Protein AF-A0A7D5Y6Q9-F1 (afdb_monomer)

Foldseek 3Di:
DKDPQCVDPDAAADLQARKGKDKDWADWDDDPWPTQTWMKIFILLFQDLAEQQGGRIFALQNWKWAFDADPVRHTAWIWTQDRNRMTWIWGADPVRATHGPPPFDKGWHADVQGIKIAGPQRWIWDFRCDPDPRMTHTAWIGGPVRFIWGFDADPNRGTQWIAGPRVRWIWGWDWDQPVQAPYIHTAKIWTCAPDPPPRVNIWMWGFDDDHSHTAWIDTGPDPPPIDGPVVSGDRLLVQFDPDADPCLVLVLVLLLQFDWLFFDQDWHADSHPRPDIHGSQSTWGHLLPDIDGNCVSVCCNPRVGHDDPVVVVVCVVVVSDRDDDDPVSSVVVSVVCCCRHVVPD

pLDDT: mean 86.61, std 13.56, range [33.81, 98.75]

Sequence (345 aa):
MTSSLAQNGGKGYEAGVGNYTTSDSDAEVATVGPALSITRDYNSLDTRADSAFGRGWSSLLDMRAREDRDAAGVLQTATIRYPDGQDVSFGRNNDGTWVPPSGRFSVFKAITGGYSLTDKDATGYEFTQSPGGGAFHLTKVTDASGRALTLRYDTNGRVDQLRSVTSNRTLTIGWSTPAGAAHPHVATVTTDPVTPGAPGTALTWSYEYDTDLLERVCPPGTSTECASLSIFKNSIIDAIREITGWHDDEVASYLDSGIPLIDIMESTTDVIGGDARISGGSSILTDGTWVWRQDLSFHVKNYHLELDGDCVEHAMKMNFAIPEPDHSSLLALADIVLREVLGMG

Secondary structure (DSSP, 8-state):
-B-GGGS--SSEEEGGGTEEEEEEEEEEE--SSS-EEEEEEEETT-----STTBTTEEEGGG-EEEEEE-TT--EEEEEEEPTTS-EEEEEEPTTS-EEPPTT---EEEEETTEEEEE-TT--EEEEEEEEETTEEEEEEEE-TT--EEEEEE-TTS-EEEEEETTT--EEEEEEE--TT-SS-EEEEEEEEESSTT-GGGEEEEEEEEETTEEEEEE-TT-SSSPEE-GGG---GGGGB-SS--TTHHHHHHHHHTPEEEE----EEEPTTTSS-EEETTT-EEESSS-EEETTHHHHHHHH-BPPPHHHHHHHHHTTT-PPPPPHHHHHHHHHHHHHHHH---

Solvent-accessible surface area (backbone atoms only — not comparable to full-atom values): 18800 Å² total; per-residue (Å²): 94,74,52,81,83,62,75,67,90,56,75,46,51,42,56,78,75,73,36,40,29,44,72,50,75,47,77,72,49,95,69,73,56,48,82,48,54,46,49,42,26,37,33,58,78,41,80,53,42,83,24,48,57,9,38,24,30,22,20,67,86,54,22,27,40,33,56,42,56,50,97,86,68,50,77,44,34,38,34,34,34,41,34,73,58,41,45,42,38,28,43,52,46,96,88,70,50,57,40,56,39,91,95,53,66,47,52,53,45,80,47,94,69,40,38,35,41,31,44,77,84,40,43,32,40,34,18,53,47,62,86,50,95,53,34,21,35,54,34,37,38,26,34,77,86,69,31,35,27,38,46,41,63,45,98,85,68,44,70,35,31,42,33,29,66,70,72,69,47,43,39,37,41,39,73,41,63,42,74,86,27,92,41,64,27,55,34,32,43,29,42,56,40,76,44,85,95,38,70,92,48,34,49,41,34,39,46,42,56,63,30,40,27,54,35,36,44,23,50,55,97,48,88,79,76,42,52,76,32,68,92,71,63,70,44,76,72,75,35,43,42,98,56,81,58,100,48,37,69,53,52,20,52,31,53,68,63,35,47,77,66,41,88,41,98,49,68,25,63,38,88,85,80,60,79,49,75,35,76,26,20,57,12,32,25,27,71,87,84,55,76,47,46,50,41,52,25,54,42,24,62,77,43,32,38,61,70,60,65,69,59,54,52,50,40,56,76,46,69,52,50,74,70,90,75,60,70,71,60,51,54,54,50,37,55,53,48,44,39,66,56,66,64,67,123

Organism: NCBI:txid47853

Structure (mmCIF, N/CA/C/O backbone):
data_AF-A0A7D5Y6Q9-F1
#
_entry.id   AF-A0A7D5Y6Q9-F1
#
loop_
_atom_site.group_PDB
_atom_site.id
_atom_site.type_symbol
_atom_site.label_atom_id
_atom_site.label_alt_id
_atom_site.label_comp_id
_atom_site.label_asym_id
_atom_site.label_entity_id
_atom_site.label_seq_id
_atom_site.pdbx_PDB_ins_code
_atom_site.Cartn_x
_atom_site.Cartn_y
_atom_site.Cartn_z
_atom_site.occupancy
_atom_site.B_iso_or_equiv
_atom_site.auth_seq_id
_atom_site.auth_comp_id
_atom_site.auth_asym_id
_atom_site.auth_atom_id
_atom_site.pdbx_PDB_model_num
ATOM 1 N N . MET A 1 1 ? -6.111 -18.428 -5.755 1.00 33.81 1 MET A N 1
ATOM 2 C CA . MET A 1 1 ? -4.759 -18.185 -6.297 1.00 33.81 1 MET A CA 1
ATOM 3 C C . MET A 1 1 ? -4.149 -17.057 -5.485 1.00 33.81 1 MET A C 1
ATOM 5 O O . MET A 1 1 ? -4.901 -16.190 -5.064 1.00 33.81 1 MET A O 1
ATOM 9 N N . THR A 1 2 ? -2.853 -17.099 -5.203 1.00 35.62 2 THR A N 1
ATOM 10 C CA . THR A 1 2 ? -2.105 -15.954 -4.662 1.00 35.62 2 THR A CA 1
ATOM 11 C C . THR A 1 2 ? -1.438 -15.253 -5.839 1.00 35.62 2 THR A C 1
ATOM 13 O O . THR A 1 2 ? -0.846 -15.934 -6.677 1.00 35.62 2 THR A O 1
ATOM 16 N N . SER A 1 3 ? -1.569 -13.932 -5.947 1.00 39.16 3 SER A N 1
ATOM 17 C CA . SER A 1 3 ? -0.891 -13.162 -6.998 1.00 39.16 3 SER A CA 1
ATOM 18 C C . SER A 1 3 ? 0.630 -13.380 -6.966 1.00 39.16 3 SER A C 1
ATOM 20 O O . SER A 1 3 ? 1.211 -13.537 -5.889 1.00 39.16 3 SER A O 1
ATOM 22 N N . SER A 1 4 ? 1.284 -13.322 -8.132 1.00 37.72 4 SER A N 1
ATOM 23 C CA . SER A 1 4 ? 2.757 -13.302 -8.264 1.00 37.72 4 SER A CA 1
ATOM 24 C C . SER A 1 4 ? 3.418 -12.151 -7.490 1.00 37.72 4 SER A C 1
ATOM 26 O O . SER A 1 4 ? 4.590 -12.244 -7.150 1.00 37.72 4 SER A O 1
ATOM 28 N N . LEU A 1 5 ? 2.643 -11.120 -7.129 1.00 41.50 5 LEU A N 1
ATOM 29 C CA . LEU A 1 5 ? 3.046 -9.969 -6.309 1.00 41.50 5 LEU A CA 1
ATOM 30 C C . LEU A 1 5 ? 3.593 -10.335 -4.915 1.00 41.50 5 LEU A C 1
ATOM 32 O O . LEU A 1 5 ? 4.257 -9.516 -4.297 1.00 41.50 5 LEU A O 1
ATOM 36 N N . ALA A 1 6 ? 3.327 -11.548 -4.419 1.00 40.56 6 ALA A N 1
ATOM 37 C CA . ALA A 1 6 ? 3.745 -12.002 -3.090 1.00 40.56 6 ALA A CA 1
ATOM 38 C C . ALA A 1 6 ? 5.082 -12.764 -3.069 1.00 40.56 6 ALA A C 1
ATOM 40 O O . ALA A 1 6 ? 5.402 -13.394 -2.062 1.00 40.56 6 ALA A O 1
ATOM 41 N N . GLN A 1 7 ? 5.821 -12.797 -4.184 1.00 46.44 7 GLN A N 1
ATOM 42 C CA . GLN A 1 7 ? 7.033 -13.618 -4.276 1.00 46.44 7 GLN A CA 1
ATOM 43 C C . GLN A 1 7 ? 8.250 -13.019 -3.562 1.00 46.44 7 GLN A C 1
ATOM 45 O O . GLN A 1 7 ? 9.126 -13.799 -3.207 1.00 46.44 7 GLN A O 1
ATOM 50 N N . ASN A 1 8 ? 8.221 -11.725 -3.214 1.00 48.00 8 ASN A N 1
ATOM 51 C CA . ASN A 1 8 ? 9.288 -11.074 -2.458 1.00 48.00 8 ASN A CA 1
ATOM 52 C C . ASN A 1 8 ? 8.876 -10.829 -1.001 1.00 48.00 8 ASN A C 1
ATOM 54 O O . ASN A 1 8 ? 8.205 -9.854 -0.671 1.00 48.00 8 ASN A O 1
ATOM 58 N N . GLY A 1 9 ? 9.226 -11.776 -0.127 1.00 38.38 9 GLY A N 1
ATOM 59 C CA . GLY A 1 9 ? 8.884 -11.736 1.300 1.00 38.38 9 GLY A CA 1
ATOM 60 C C . GLY A 1 9 ? 9.781 -10.823 2.148 1.00 38.38 9 GLY A C 1
ATOM 61 O O . GLY A 1 9 ? 9.612 -10.790 3.368 1.00 38.38 9 GLY A O 1
ATOM 62 N N . GLY A 1 10 ? 10.753 -10.133 1.535 1.00 49.38 10 GLY A N 1
ATOM 63 C CA . GLY A 1 10 ? 11.738 -9.279 2.204 1.00 49.38 10 GLY A CA 1
ATOM 64 C C . GLY A 1 10 ? 11.845 -7.875 1.600 1.00 49.38 10 GLY A C 1
ATOM 65 O O . GLY A 1 10 ? 11.128 -7.514 0.671 1.00 49.38 10 GLY A O 1
ATOM 66 N N . LYS A 1 11 ? 12.746 -7.056 2.158 1.00 54.34 11 LYS A N 1
ATOM 67 C CA . LYS A 1 11 ? 13.181 -5.805 1.519 1.00 54.34 11 LYS A CA 1
ATOM 68 C C . LYS A 1 11 ? 14.264 -6.133 0.498 1.00 54.34 11 LYS A C 1
ATOM 70 O O . LYS A 1 11 ? 15.177 -6.888 0.827 1.00 54.34 11 LYS A O 1
ATOM 75 N N . GLY A 1 12 ? 14.212 -5.509 -0.672 1.00 56.50 12 GLY A N 1
ATOM 76 C CA . GLY A 1 12 ? 15.268 -5.599 -1.673 1.00 56.50 12 GLY A CA 1
ATOM 77 C C . GLY A 1 12 ? 14.780 -6.044 -3.043 1.00 56.50 12 GLY A C 1
ATOM 78 O O . GLY A 1 12 ? 13.583 -6.168 -3.308 1.00 56.50 12 GLY A O 1
ATOM 79 N N . TYR A 1 13 ? 15.748 -6.236 -3.932 1.00 57.22 13 TYR A N 1
ATOM 80 C CA . TYR A 1 13 ? 15.515 -6.579 -5.324 1.00 57.22 13 TYR A CA 1
ATOM 81 C C . TYR A 1 13 ? 15.550 -8.092 -5.547 1.00 57.22 13 TYR A C 1
ATOM 83 O O . TYR A 1 13 ? 16.540 -8.743 -5.224 1.00 57.22 13 TYR A O 1
ATOM 91 N N . GLU A 1 14 ? 14.507 -8.646 -6.163 1.00 57.56 14 GLU A N 1
ATOM 92 C CA . GLU A 1 14 ? 14.474 -10.037 -6.612 1.00 57.56 14 GLU A CA 1
ATOM 93 C C . GLU A 1 14 ? 14.658 -10.120 -8.124 1.00 57.56 14 GLU A C 1
ATOM 95 O O . GLU A 1 14 ? 13.737 -9.875 -8.912 1.00 57.56 14 GLU A O 1
ATOM 100 N N . ALA A 1 15 ? 15.864 -10.513 -8.534 1.00 47.91 15 ALA A N 1
ATOM 101 C CA . ALA A 1 15 ? 16.239 -10.546 -9.940 1.00 47.91 15 ALA A CA 1
ATOM 102 C C . ALA A 1 15 ? 15.348 -11.502 -10.761 1.00 47.91 15 ALA A C 1
ATOM 104 O O . ALA A 1 15 ? 14.806 -11.090 -11.785 1.00 47.91 15 ALA A O 1
ATOM 105 N N . GLY A 1 16 ? 15.054 -12.709 -10.263 1.00 52.03 16 GLY A N 1
ATOM 106 C CA . GLY A 1 16 ? 14.296 -13.726 -11.012 1.00 52.03 16 GLY A CA 1
ATOM 107 C C . GLY A 1 16 ? 12.902 -13.298 -11.501 1.00 52.03 16 GLY A C 1
ATOM 108 O O . GLY A 1 16 ? 12.398 -13.841 -12.484 1.00 52.03 16 GLY A O 1
ATOM 109 N N . VAL A 1 17 ? 12.286 -12.304 -10.853 1.00 59.56 17 VAL A N 1
ATOM 110 C CA . VAL A 1 17 ? 10.977 -11.745 -11.242 1.00 59.56 17 VAL A CA 1
ATOM 111 C C . VAL A 1 17 ? 11.008 -10.245 -11.540 1.00 59.56 17 VAL A C 1
ATOM 113 O O . VAL A 1 17 ? 9.980 -9.676 -11.892 1.00 59.56 17 VAL A O 1
ATOM 116 N N . GLY A 1 18 ? 12.171 -9.598 -11.412 1.00 59.25 18 GLY A N 1
ATOM 117 C CA . GLY A 1 18 ? 12.327 -8.161 -11.652 1.00 59.25 18 GLY A CA 1
ATOM 118 C C . GLY A 1 18 ? 11.514 -7.289 -10.702 1.00 59.25 18 GLY A C 1
ATOM 119 O O . GLY A 1 18 ? 11.104 -6.194 -11.076 1.00 59.25 18 GLY A O 1
ATOM 120 N N . ASN A 1 19 ? 11.274 -7.778 -9.484 1.00 65.56 19 ASN A N 1
ATOM 121 C CA . ASN A 1 19 ? 10.460 -7.093 -8.492 1.00 65.56 19 ASN A CA 1
ATOM 122 C C . ASN A 1 19 ? 11.337 -6.456 -7.413 1.00 65.56 19 ASN A C 1
ATOM 124 O O . ASN A 1 19 ? 12.207 -7.115 -6.844 1.00 65.56 19 ASN A O 1
ATOM 128 N N . TYR A 1 20 ? 11.063 -5.201 -7.080 1.00 70.12 20 TYR A N 1
ATOM 129 C CA . TYR A 1 20 ? 11.610 -4.546 -5.904 1.00 70.12 20 TYR A CA 1
ATOM 130 C C . TYR A 1 20 ? 10.504 -4.332 -4.876 1.00 70.12 20 TYR A C 1
ATOM 132 O O . TYR A 1 20 ? 9.471 -3.736 -5.189 1.00 70.12 20 TYR A O 1
ATOM 140 N N . THR A 1 21 ? 10.753 -4.758 -3.639 1.00 75.50 21 THR A N 1
ATOM 141 C CA . THR A 1 21 ? 9.872 -4.477 -2.506 1.00 75.50 21 THR A CA 1
ATOM 142 C C . THR A 1 21 ? 10.612 -3.752 -1.398 1.00 75.50 21 THR A C 1
ATOM 144 O O . THR A 1 21 ? 11.773 -4.027 -1.087 1.00 75.50 21 THR A O 1
ATOM 147 N N . THR A 1 22 ? 9.928 -2.810 -0.764 1.00 78.38 22 THR A N 1
ATOM 148 C CA . THR A 1 22 ? 10.401 -2.190 0.472 1.00 78.38 22 THR A CA 1
ATOM 149 C C . THR A 1 22 ? 9.217 -1.865 1.358 1.00 78.38 22 THR A C 1
ATOM 151 O O . THR A 1 22 ? 8.082 -1.819 0.898 1.00 78.38 22 THR A O 1
ATOM 154 N N . SER A 1 23 ? 9.484 -1.632 2.632 1.00 83.00 23 SER A N 1
ATOM 155 C CA . SER A 1 23 ? 8.464 -1.201 3.572 1.00 83.00 23 SER A CA 1
ATOM 156 C C . SER A 1 23 ? 9.007 -0.136 4.499 1.00 83.00 23 SER A C 1
ATOM 158 O O . SER A 1 23 ? 10.196 -0.143 4.856 1.00 83.00 23 SER A O 1
ATOM 160 N N . ASP A 1 24 ? 8.128 0.778 4.884 1.00 83.38 24 ASP A N 1
ATOM 161 C CA . ASP A 1 24 ? 8.437 1.857 5.807 1.00 83.38 24 ASP A CA 1
ATOM 162 C C . ASP A 1 24 ? 7.275 2.089 6.772 1.00 83.38 24 ASP A C 1
ATOM 164 O O . ASP A 1 24 ? 6.106 1.919 6.414 1.00 83.38 24 ASP A O 1
ATOM 168 N N . SER A 1 25 ? 7.608 2.450 8.009 1.00 88.38 25 SER A N 1
ATOM 169 C CA . SER A 1 25 ? 6.628 2.701 9.065 1.00 88.38 25 SER A CA 1
ATOM 170 C C . SER A 1 25 ? 6.713 4.153 9.504 1.00 88.38 25 SER A C 1
ATOM 172 O O . SER A 1 25 ? 7.703 4.589 10.089 1.00 88.38 25 SER A O 1
ATOM 174 N N . ASP A 1 26 ? 5.627 4.876 9.268 1.00 89.62 26 ASP A N 1
ATOM 175 C CA . ASP A 1 26 ? 5.429 6.247 9.709 1.00 89.62 26 ASP A CA 1
ATOM 176 C C . ASP A 1 26 ? 4.607 6.258 11.016 1.00 89.62 26 ASP A C 1
ATOM 178 O O . ASP A 1 26 ? 4.290 5.213 11.584 1.00 89.62 26 ASP A O 1
ATOM 182 N N . ALA A 1 27 ? 4.215 7.451 11.478 1.00 88.50 27 ALA A N 1
ATOM 183 C CA . ALA A 1 27 ? 3.142 7.712 12.450 1.00 88.50 27 ALA A CA 1
ATOM 184 C C . ALA A 1 27 ? 2.855 6.614 13.498 1.00 88.50 27 ALA A C 1
ATOM 186 O O . ALA A 1 27 ? 1.711 6.191 13.662 1.00 88.50 27 ALA A O 1
ATOM 187 N N . GLU A 1 28 ? 3.874 6.157 14.229 1.00 91.12 28 GLU A N 1
ATOM 188 C CA . GLU A 1 28 ? 3.720 5.079 15.204 1.00 91.12 28 GLU A CA 1
ATOM 189 C C . GLU A 1 28 ? 3.362 5.617 16.592 1.00 91.12 28 GLU A C 1
ATOM 191 O O . GLU A 1 28 ? 4.033 6.473 17.177 1.00 91.12 28 GLU A O 1
ATOM 196 N N . VAL A 1 29 ? 2.281 5.079 17.148 1.00 90.50 29 VAL A N 1
ATOM 197 C CA . VAL A 1 29 ? 1.734 5.493 18.430 1.00 90.50 29 VAL A CA 1
ATOM 198 C C . VAL A 1 29 ? 1.709 4.300 19.373 1.00 90.50 29 VAL A C 1
ATOM 200 O O . VAL A 1 29 ? 0.847 3.426 19.274 1.00 90.50 29 VAL A O 1
ATOM 203 N N . ALA A 1 30 ? 2.620 4.300 20.349 1.00 89.94 30 ALA A N 1
ATOM 204 C CA . ALA A 1 30 ? 2.710 3.230 21.338 1.00 89.94 30 ALA A CA 1
ATOM 205 C C . ALA A 1 30 ? 1.352 2.969 22.021 1.00 89.94 30 ALA A C 1
ATOM 207 O O . ALA A 1 30 ? 0.733 3.872 22.606 1.00 89.94 30 ALA A O 1
ATOM 208 N N . THR A 1 31 ? 0.901 1.717 21.930 1.00 91.75 31 THR A N 1
ATOM 209 C CA . THR A 1 31 ? -0.337 1.194 22.512 1.00 91.75 31 THR A CA 1
ATOM 210 C C . THR A 1 31 ? -0.222 -0.318 22.726 1.00 91.75 31 THR A C 1
ATOM 212 O O . THR A 1 31 ? 0.720 -0.951 22.258 1.00 91.75 31 THR A O 1
ATOM 215 N N . VAL A 1 32 ? -1.182 -0.904 23.441 1.00 91.56 32 VAL A N 1
ATOM 216 C CA . VAL A 1 32 ? -1.293 -2.357 23.609 1.00 91.56 32 VAL A CA 1
ATOM 217 C C . VAL A 1 32 ? -2.371 -2.894 22.673 1.00 91.56 32 VAL A C 1
ATOM 219 O O . VAL A 1 32 ? -3.532 -2.475 22.742 1.00 91.56 32 VAL A O 1
ATOM 222 N N . GLY A 1 33 ? -2.004 -3.876 21.855 1.00 92.88 33 GLY A N 1
ATOM 223 C CA . GLY A 1 33 ? -2.891 -4.539 20.905 1.00 92.88 33 GLY A CA 1
ATOM 224 C C . GLY A 1 33 ? -2.362 -4.450 19.476 1.00 92.88 33 GLY A C 1
ATOM 225 O O . GLY A 1 33 ? -1.154 -4.285 19.305 1.00 92.88 33 GLY A O 1
ATOM 226 N N . PRO A 1 34 ? -3.244 -4.535 18.463 1.00 94.00 34 PRO A N 1
ATOM 227 C CA . PRO A 1 34 ? -2.867 -4.238 17.086 1.00 94.00 34 PRO A CA 1
ATOM 228 C C . PRO A 1 34 ? -2.204 -2.858 16.984 1.00 94.00 34 PRO A C 1
ATOM 230 O O . PRO A 1 34 ? -2.604 -1.922 17.689 1.00 94.00 34 PRO A O 1
ATOM 233 N N . ALA A 1 35 ? -1.192 -2.749 16.122 1.00 92.88 35 ALA A N 1
ATOM 234 C CA . ALA A 1 35 ? -0.394 -1.538 15.979 1.00 92.88 35 ALA A CA 1
ATOM 235 C C . ALA A 1 35 ? -1.264 -0.339 15.573 1.00 92.88 35 ALA A C 1
ATOM 237 O O . ALA A 1 35 ? -2.098 -0.432 14.673 1.00 92.88 35 ALA A O 1
ATOM 238 N N . LEU A 1 36 ? -1.063 0.795 16.247 1.00 96.50 36 LEU A N 1
ATOM 239 C CA . LEU A 1 36 ? -1.579 2.091 15.815 1.00 96.50 36 LEU A CA 1
ATOM 240 C C . LEU A 1 36 ? -0.441 2.809 15.084 1.00 96.50 36 LEU A C 1
ATOM 242 O O . LEU A 1 36 ? 0.270 3.622 15.671 1.00 96.50 36 LEU A O 1
ATOM 246 N N . SER A 1 37 ? -0.243 2.426 13.828 1.00 94.94 37 SER A N 1
ATOM 247 C CA . SER A 1 37 ? 0.802 2.934 12.942 1.00 94.94 37 SER A CA 1
ATOM 248 C C . SER A 1 37 ? 0.294 3.008 11.506 1.00 94.94 37 SER A C 1
ATOM 250 O O . SER A 1 37 ? -0.746 2.435 11.168 1.00 94.94 37 SER A O 1
ATOM 252 N N . ILE A 1 38 ? 1.049 3.705 10.662 1.00 95.81 38 ILE A N 1
ATOM 253 C CA . ILE A 1 38 ? 0.921 3.612 9.211 1.00 95.81 38 ILE A CA 1
ATOM 254 C C . ILE A 1 38 ? 2.165 2.902 8.702 1.00 95.81 38 ILE A C 1
ATOM 256 O O . ILE A 1 38 ? 3.262 3.439 8.796 1.00 95.81 38 ILE A O 1
ATOM 260 N N . THR A 1 39 ? 1.981 1.699 8.174 1.00 91.75 39 THR A N 1
ATOM 261 C CA . THR A 1 39 ? 3.022 0.977 7.445 1.00 91.75 39 THR A CA 1
ATOM 262 C C . THR A 1 39 ? 2.642 0.973 5.977 1.00 91.75 39 THR A C 1
ATOM 264 O O . THR A 1 39 ? 1.484 0.705 5.636 1.00 91.75 39 THR A O 1
ATOM 267 N N . ARG A 1 40 ? 3.604 1.346 5.138 1.00 92.00 40 ARG A N 1
ATOM 268 C CA . ARG A 1 40 ? 3.480 1.394 3.687 1.00 92.00 40 ARG A CA 1
ATOM 269 C C . ARG A 1 40 ? 4.393 0.325 3.107 1.00 92.00 40 ARG A C 1
ATOM 271 O O . ARG A 1 40 ? 5.592 0.335 3.383 1.00 92.00 40 ARG A O 1
ATOM 278 N N . ASP A 1 41 ? 3.829 -0.555 2.300 1.00 89.31 41 ASP A N 1
ATOM 279 C CA . ASP A 1 41 ? 4.540 -1.606 1.584 1.00 89.31 41 ASP A CA 1
ATOM 280 C C . ASP A 1 41 ? 4.552 -1.259 0.094 1.00 89.31 41 ASP A C 1
ATOM 282 O O . ASP A 1 41 ? 3.503 -1.014 -0.508 1.00 89.31 41 ASP A O 1
ATOM 286 N N . TYR A 1 42 ? 5.748 -1.189 -0.480 1.00 86.50 42 TYR A N 1
ATOM 287 C CA . TYR A 1 42 ? 5.982 -0.880 -1.884 1.00 86.50 42 TYR A CA 1
ATOM 288 C C . TYR A 1 42 ? 6.301 -2.145 -2.670 1.00 86.50 42 TYR A C 1
ATOM 290 O O . TYR A 1 42 ? 7.080 -2.984 -2.213 1.00 86.50 42 TYR A O 1
ATOM 298 N N . ASN A 1 43 ? 5.762 -2.231 -3.882 1.00 83.88 43 ASN A N 1
ATOM 299 C CA . ASN A 1 43 ? 6.066 -3.259 -4.864 1.00 83.88 43 ASN A CA 1
ATOM 300 C C . ASN A 1 43 ? 6.144 -2.624 -6.260 1.00 83.88 43 ASN A C 1
ATOM 302 O O . ASN A 1 43 ? 5.170 -2.041 -6.734 1.00 83.88 43 ASN A O 1
ATOM 306 N N . SER A 1 44 ? 7.286 -2.754 -6.940 1.00 78.69 44 SER A N 1
ATOM 307 C CA . SER A 1 44 ? 7.511 -2.105 -8.242 1.00 78.69 44 SER A CA 1
ATOM 308 C C . SER A 1 44 ? 6.664 -2.669 -9.388 1.00 78.69 44 SER A C 1
ATOM 310 O O . SER A 1 44 ? 6.544 -2.028 -10.432 1.00 78.69 44 SER A O 1
ATOM 312 N N . LEU A 1 45 ? 6.092 -3.865 -9.224 1.00 78.94 45 LEU A N 1
ATOM 313 C CA . LEU A 1 45 ? 5.173 -4.472 -10.191 1.00 78.94 45 LEU A CA 1
ATOM 314 C C . LEU A 1 45 ? 3.707 -4.104 -9.924 1.00 78.94 45 LEU A C 1
ATOM 316 O O . LEU A 1 45 ? 2.836 -4.448 -10.725 1.00 78.94 45 LEU A O 1
ATOM 320 N N . ASP A 1 46 ? 3.407 -3.420 -8.818 1.00 82.25 46 ASP A N 1
ATOM 321 C CA . ASP A 1 46 ? 2.057 -2.955 -8.533 1.00 82.25 46 ASP A CA 1
ATOM 322 C C . ASP A 1 46 ? 1.756 -1.636 -9.260 1.00 82.25 46 ASP A C 1
ATOM 324 O O . ASP A 1 46 ? 2.159 -0.546 -8.860 1.00 82.25 46 ASP A O 1
ATOM 328 N N . THR A 1 47 ? 0.992 -1.731 -10.344 1.00 84.69 47 THR A N 1
ATOM 329 C CA . THR A 1 47 ? 0.605 -0.577 -11.164 1.00 84.69 47 THR A CA 1
ATOM 330 C C . THR A 1 47 ? -0.661 0.128 -10.668 1.00 84.69 47 THR A C 1
ATOM 332 O O . THR A 1 47 ? -1.130 1.063 -11.319 1.00 84.69 47 THR A O 1
ATOM 335 N N . ARG A 1 48 ? -1.269 -0.315 -9.559 1.00 88.44 48 ARG A N 1
ATOM 336 C CA . ARG A 1 48 ? -2.531 0.244 -9.050 1.00 88.44 48 ARG A CA 1
ATOM 337 C C . ARG A 1 48 ? -2.310 1.643 -8.494 1.00 88.44 48 ARG A C 1
ATOM 339 O O . ARG A 1 48 ? -1.640 1.795 -7.486 1.00 88.44 48 ARG A O 1
ATOM 346 N N . ALA A 1 49 ? -2.915 2.648 -9.119 1.00 90.50 49 ALA A N 1
ATOM 347 C CA . ALA A 1 49 ? -2.860 4.037 -8.663 1.00 90.50 49 ALA A CA 1
ATOM 348 C C . ALA A 1 49 ? -3.957 4.393 -7.642 1.00 90.50 49 ALA A C 1
ATOM 350 O O . ALA A 1 49 ? -3.884 5.438 -7.016 1.00 90.50 49 ALA A O 1
ATOM 351 N N . ASP A 1 50 ? -4.971 3.542 -7.435 1.00 91.94 50 ASP A N 1
ATOM 352 C CA . ASP A 1 50 ? -6.112 3.821 -6.545 1.00 91.94 50 ASP A CA 1
ATOM 353 C C . ASP A 1 50 ? -5.830 3.570 -5.051 1.00 91.94 50 ASP A C 1
ATOM 355 O O . ASP A 1 50 ? -6.754 3.627 -4.235 1.00 91.94 50 ASP A O 1
ATOM 359 N N . SER A 1 51 ? -4.580 3.271 -4.689 1.00 94.75 51 SER A N 1
ATOM 360 C CA . SER A 1 51 ? -4.150 3.054 -3.307 1.00 94.75 51 SER A CA 1
ATOM 361 C C . SER A 1 51 ? -3.975 4.367 -2.531 1.00 94.75 51 SER A C 1
ATOM 363 O O . SER A 1 51 ? -3.714 5.439 -3.085 1.00 94.75 51 SER A O 1
ATOM 365 N N . ALA A 1 52 ? -4.055 4.277 -1.20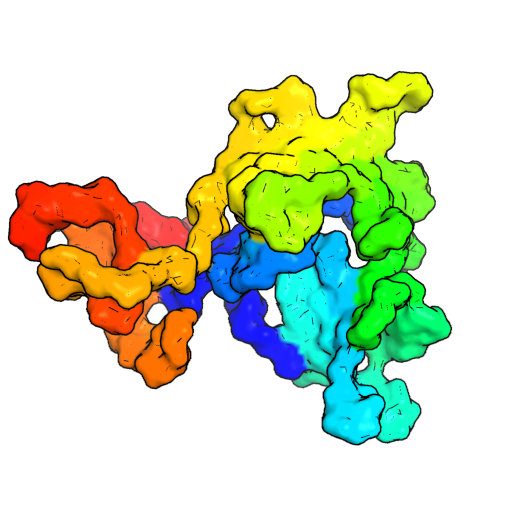4 1.00 97.06 52 ALA A N 1
ATOM 366 C CA . ALA A 1 52 ? -3.981 5.396 -0.272 1.00 97.06 52 ALA A CA 1
ATOM 367 C C . ALA A 1 52 ? -2.717 6.252 -0.433 1.00 97.06 52 ALA A C 1
ATOM 369 O O . ALA A 1 52 ? -2.783 7.472 -0.285 1.00 97.06 52 ALA A O 1
ATOM 370 N N . PHE A 1 53 ? -1.593 5.613 -0.761 1.00 95.69 53 PHE A N 1
ATOM 371 C CA . PHE A 1 53 ? -0.284 6.242 -0.963 1.00 95.69 53 PHE A CA 1
ATOM 372 C C . PHE A 1 53 ? 0.156 6.242 -2.430 1.00 95.69 53 PHE A C 1
ATOM 374 O O . PHE A 1 53 ? 1.339 6.391 -2.727 1.00 95.69 53 PHE A O 1
ATOM 381 N N . GLY A 1 54 ? -0.800 6.107 -3.347 1.00 93.56 54 GLY A N 1
ATOM 382 C CA . GLY A 1 54 ? -0.536 6.140 -4.775 1.00 93.56 54 GLY A CA 1
ATOM 383 C C . GLY A 1 54 ? 0.065 4.846 -5.310 1.00 93.56 54 GLY A C 1
ATOM 384 O O . GLY A 1 54 ? 0.081 3.805 -4.648 1.00 93.56 54 GLY A O 1
ATOM 385 N N . ARG A 1 55 ? 0.525 4.916 -6.555 1.00 91.12 55 ARG A N 1
ATOM 386 C CA . ARG A 1 55 ? 0.969 3.761 -7.330 1.00 91.12 55 ARG A CA 1
ATOM 387 C C . ARG A 1 55 ? 2.141 3.030 -6.685 1.00 91.12 55 ARG A C 1
ATOM 389 O O . ARG A 1 55 ? 3.072 3.654 -6.186 1.00 91.12 55 ARG A O 1
ATOM 396 N N . GLY A 1 56 ? 2.086 1.700 -6.713 1.00 88.12 56 GLY A N 1
ATOM 397 C CA . GLY A 1 56 ? 3.119 0.829 -6.152 1.00 88.12 56 GLY A CA 1
ATOM 398 C C . GLY A 1 56 ? 3.026 0.639 -4.641 1.00 88.12 56 GLY A C 1
ATOM 399 O O . GLY A 1 56 ? 3.640 -0.287 -4.118 1.00 88.12 56 GLY A O 1
ATOM 400 N N . TRP A 1 57 ? 2.262 1.478 -3.938 1.00 92.81 57 TRP A N 1
ATOM 401 C CA . TRP A 1 57 ? 2.133 1.428 -2.489 1.00 92.81 57 TRP A CA 1
ATOM 402 C C . TRP A 1 57 ? 0.836 0.759 -2.048 1.00 92.81 57 TRP A C 1
ATOM 404 O O . TRP A 1 57 ? -0.229 0.904 -2.650 1.00 92.81 57 TRP A O 1
ATOM 414 N N . SER A 1 58 ? 0.928 0.068 -0.923 1.00 94.50 58 SER A N 1
ATOM 415 C CA . SER A 1 58 ? -0.186 -0.552 -0.224 1.00 94.50 58 SER A CA 1
ATOM 416 C C . SER A 1 58 ? -0.039 -0.340 1.277 1.00 94.50 58 SER A C 1
ATOM 418 O O . SER A 1 58 ? 1.055 -0.095 1.789 1.00 94.50 58 SER A O 1
ATOM 420 N N . SER A 1 59 ? -1.165 -0.325 1.979 1.00 95.56 59 SER A N 1
ATOM 421 C CA . SER A 1 59 ? -1.200 -0.134 3.421 1.00 95.56 59 SER A CA 1
ATOM 422 C C . SER A 1 59 ? -2.455 -0.756 4.027 1.00 95.56 59 SER A C 1
ATOM 424 O O . SER A 1 59 ? -3.386 -1.172 3.332 1.00 95.56 59 SER A O 1
ATOM 426 N N . LEU A 1 60 ? -2.553 -0.725 5.360 1.00 96.25 60 LEU A N 1
ATOM 427 C CA . LEU A 1 60 ? -3.77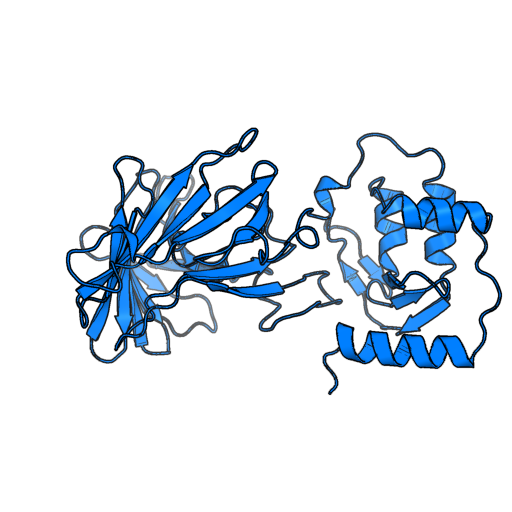7 -1.109 6.075 1.00 96.25 60 LEU A CA 1
ATOM 428 C C . LEU A 1 60 ? -5.017 -0.331 5.590 1.00 96.25 60 LEU A C 1
ATOM 430 O O . LEU A 1 60 ? -6.130 -0.851 5.662 1.00 96.25 60 LEU A O 1
ATOM 434 N N . LEU A 1 61 ? -4.837 0.895 5.087 1.00 97.69 61 LEU A N 1
ATOM 435 C CA . LEU A 1 61 ? -5.926 1.744 4.592 1.00 97.69 61 LEU A CA 1
ATOM 436 C C . LEU A 1 61 ? -6.565 1.186 3.310 1.00 97.69 61 LEU A C 1
ATOM 438 O O . LEU A 1 61 ? -7.728 1.473 3.029 1.00 97.69 61 LEU A O 1
ATOM 442 N N . ASP A 1 62 ? -5.824 0.358 2.573 1.00 96.81 62 ASP A N 1
ATOM 443 C CA . ASP A 1 62 ? -6.234 -0.248 1.304 1.00 96.81 62 ASP A CA 1
ATOM 444 C C . ASP A 1 62 ? -6.905 -1.614 1.488 1.00 96.81 62 ASP A C 1
ATOM 446 O O . ASP A 1 62 ? -7.508 -2.155 0.551 1.00 96.81 62 ASP A O 1
ATOM 450 N N . MET A 1 63 ? -6.826 -2.167 2.705 1.00 97.31 63 MET A N 1
ATOM 451 C CA . MET A 1 63 ? -7.333 -3.490 3.040 1.00 97.31 63 MET A CA 1
ATOM 452 C C . MET A 1 63 ? -8.852 -3.559 2.844 1.00 97.31 63 MET A C 1
ATOM 454 O O . MET A 1 63 ? -9.641 -2.831 3.457 1.00 97.31 63 MET A O 1
ATOM 458 N N . ARG A 1 64 ? -9.285 -4.465 1.964 1.00 97.44 64 ARG A N 1
ATOM 459 C CA . ARG A 1 64 ? -10.689 -4.591 1.550 1.00 97.44 64 ARG A CA 1
ATOM 460 C C . ARG A 1 64 ? -11.027 -6.002 1.104 1.00 97.44 64 ARG A C 1
ATOM 462 O O . ARG A 1 64 ? -10.180 -6.700 0.554 1.00 97.44 64 ARG A O 1
ATOM 469 N N . ALA A 1 65 ? -12.286 -6.382 1.278 1.00 98.19 65 ALA A N 1
ATOM 470 C CA . ALA A 1 65 ? -12.878 -7.530 0.613 1.00 98.19 65 ALA A CA 1
ATOM 471 C C . ALA A 1 65 ? -13.613 -7.072 -0.650 1.00 98.19 65 ALA A C 1
ATOM 473 O O . ALA A 1 65 ? -14.317 -6.059 -0.632 1.00 98.19 65 ALA A O 1
ATOM 474 N N . ARG A 1 66 ? -13.479 -7.825 -1.739 1.00 97.50 66 ARG A N 1
ATOM 475 C CA . ARG A 1 66 ? -14.226 -7.620 -2.980 1.00 97.50 66 ARG A CA 1
ATOM 476 C C . ARG A 1 66 ? -14.873 -8.919 -3.418 1.00 97.50 66 ARG A C 1
ATOM 478 O O . ARG A 1 66 ? -14.212 -9.943 -3.515 1.00 97.50 66 ARG A O 1
ATOM 485 N N . GLU A 1 67 ? -16.167 -8.866 -3.672 1.00 97.38 67 GLU A N 1
ATOM 486 C CA . GLU A 1 67 ? -16.920 -9.971 -4.243 1.00 97.38 67 GLU A CA 1
ATOM 487 C C . GLU A 1 67 ? -16.675 -10.086 -5.746 1.00 97.38 67 GLU A C 1
ATOM 489 O O . GLU A 1 67 ? -16.825 -9.108 -6.480 1.00 97.38 67 GLU A O 1
ATOM 494 N N . ASP A 1 68 ? -16.406 -11.304 -6.203 1.00 95.38 68 ASP A N 1
ATOM 495 C CA . ASP A 1 68 ? -16.338 -11.645 -7.617 1.00 95.38 68 ASP A CA 1
ATOM 496 C C . ASP A 1 68 ? -17.507 -12.568 -7.965 1.00 95.38 68 ASP A C 1
ATOM 498 O O . ASP A 1 68 ? -17.736 -13.627 -7.359 1.00 95.38 68 ASP A O 1
ATOM 502 N N . ARG A 1 69 ? -18.282 -12.129 -8.952 1.00 94.94 69 ARG A N 1
ATOM 503 C CA . ARG A 1 69 ? -19.492 -12.801 -9.418 1.00 94.94 69 ARG A CA 1
ATOM 504 C C . ARG A 1 69 ? -19.290 -13.293 -10.841 1.00 94.94 69 ARG A C 1
ATOM 506 O O . ARG A 1 69 ? -18.584 -12.662 -11.622 1.00 94.94 69 ARG A O 1
ATOM 513 N N . ASP A 1 70 ? -19.916 -14.413 -11.177 1.00 93.19 70 ASP A N 1
ATOM 514 C CA . ASP A 1 70 ? -19.938 -14.894 -12.557 1.00 93.19 70 ASP A CA 1
ATOM 515 C C . ASP A 1 70 ? -20.885 -14.065 -13.447 1.00 93.19 70 ASP A C 1
ATOM 517 O O . ASP A 1 70 ? -21.573 -13.147 -12.993 1.00 93.19 70 ASP A O 1
ATOM 521 N N . ALA A 1 71 ? -20.951 -14.413 -14.735 1.00 92.62 71 ALA A N 1
ATOM 522 C CA . ALA A 1 71 ? -21.825 -13.751 -15.706 1.00 92.62 71 ALA A CA 1
ATOM 523 C C . ALA A 1 71 ? -23.328 -13.862 -15.372 1.00 92.62 71 ALA A C 1
ATOM 525 O O . ALA A 1 71 ? -24.125 -13.076 -15.882 1.00 92.62 71 ALA A O 1
ATOM 526 N N . ALA A 1 72 ? -23.724 -14.815 -14.522 1.00 93.44 72 ALA A N 1
ATOM 527 C CA . ALA A 1 72 ? -25.092 -14.970 -14.034 1.00 93.44 72 ALA A CA 1
ATOM 528 C C . ALA A 1 72 ? -25.349 -14.183 -12.731 1.00 93.44 72 ALA A C 1
ATOM 530 O O . ALA A 1 72 ? -26.454 -14.230 -12.188 1.00 93.44 72 ALA A O 1
ATOM 531 N N . GLY A 1 73 ? -24.352 -13.449 -12.222 1.00 91.81 73 GLY A N 1
ATOM 532 C CA . GLY A 1 73 ? -24.432 -12.662 -10.993 1.00 91.81 73 GLY A CA 1
ATOM 533 C C . GLY A 1 73 ? -24.281 -13.485 -9.711 1.00 91.81 73 GLY A C 1
ATOM 534 O O . GLY A 1 73 ? -24.478 -12.953 -8.610 1.00 91.81 73 GLY A O 1
ATOM 535 N N . VAL A 1 74 ? -23.927 -14.768 -9.814 1.00 93.50 74 VAL A N 1
ATOM 536 C CA . VAL A 1 74 ? -23.738 -15.647 -8.658 1.00 93.50 74 VAL A CA 1
ATOM 537 C C . VAL A 1 74 ? -22.378 -15.363 -8.031 1.00 93.50 74 VAL A C 1
ATOM 539 O O . VAL A 1 74 ? -21.371 -15.277 -8.724 1.00 93.50 74 VAL A O 1
ATOM 542 N N . LEU A 1 75 ? -22.351 -15.203 -6.706 1.00 94.81 75 LEU A N 1
ATOM 543 C CA . LEU A 1 75 ? -21.119 -14.994 -5.944 1.00 94.81 75 LEU A CA 1
ATOM 544 C C . LEU A 1 75 ? -20.273 -16.268 -5.939 1.00 94.81 75 LEU A C 1
ATOM 546 O O . LEU A 1 75 ? -20.714 -17.279 -5.385 1.00 94.81 75 LEU A O 1
ATOM 550 N N . GLN A 1 76 ? -19.073 -16.179 -6.516 1.00 95.62 76 GLN A N 1
ATOM 551 C CA . GLN A 1 76 ? -18.140 -17.297 -6.662 1.00 95.62 76 GLN A CA 1
ATOM 552 C C . GLN A 1 76 ? -16.961 -17.176 -5.700 1.00 95.62 76 GLN A C 1
ATOM 554 O O . GLN A 1 76 ? -16.639 -18.126 -4.983 1.00 95.62 76 GLN A O 1
ATOM 559 N N . THR A 1 77 ? -16.332 -16.001 -5.654 1.00 96.69 77 THR A N 1
ATOM 560 C CA . THR A 1 77 ? -15.179 -15.747 -4.789 1.00 96.69 77 THR A CA 1
ATOM 561 C C . THR A 1 77 ? -15.298 -14.414 -4.067 1.00 96.69 77 THR A C 1
ATOM 563 O O . THR A 1 77 ? -16.055 -13.529 -4.460 1.00 96.69 77 THR A O 1
ATOM 566 N N . ALA A 1 78 ? -14.548 -14.286 -2.980 1.00 97.12 78 ALA A N 1
ATOM 567 C CA . ALA A 1 78 ? -14.277 -13.018 -2.329 1.00 97.12 78 ALA A CA 1
ATOM 568 C C . ALA A 1 78 ? -12.763 -12.861 -2.255 1.00 97.12 78 ALA A C 1
ATOM 570 O O . ALA A 1 78 ? -12.073 -13.730 -1.721 1.00 97.12 78 ALA A O 1
ATOM 571 N N . THR A 1 79 ? -12.250 -11.779 -2.818 1.00 97.44 79 THR A N 1
ATOM 572 C CA . THR A 1 79 ? -10.827 -11.466 -2.854 1.00 97.44 79 THR A CA 1
ATOM 573 C C . THR A 1 79 ? -10.510 -10.444 -1.771 1.00 97.44 79 THR A C 1
ATOM 575 O O . THR A 1 79 ? -11.105 -9.367 -1.735 1.00 97.44 79 THR A O 1
ATOM 578 N N . ILE A 1 80 ? -9.600 -10.800 -0.864 1.00 97.44 80 ILE A N 1
ATOM 579 C CA . ILE A 1 80 ? -9.072 -9.902 0.162 1.00 97.44 80 ILE A CA 1
ATOM 580 C C . ILE A 1 80 ? -7.787 -9.278 -0.352 1.00 97.44 80 ILE A C 1
ATOM 582 O O . ILE A 1 80 ? -6.844 -10.006 -0.664 1.00 97.44 80 ILE A O 1
ATOM 586 N N . ARG A 1 81 ? -7.759 -7.945 -0.376 1.00 95.12 81 ARG A N 1
ATOM 587 C CA . ARG A 1 81 ? -6.523 -7.173 -0.457 1.00 95.12 81 ARG A CA 1
ATOM 588 C C . ARG A 1 81 ? -5.937 -7.043 0.933 1.00 95.12 81 ARG A C 1
ATOM 590 O O . ARG A 1 81 ? -6.614 -6.509 1.810 1.00 95.12 81 ARG A O 1
ATOM 597 N N . TYR A 1 82 ? -4.723 -7.527 1.129 1.00 93.69 82 TYR A N 1
ATOM 598 C CA . TYR A 1 82 ? -3.984 -7.388 2.375 1.00 93.69 82 TYR A CA 1
ATOM 599 C C . TYR A 1 82 ? -3.231 -6.050 2.441 1.00 93.69 82 TYR A C 1
ATOM 601 O O . TYR A 1 82 ? -3.083 -5.387 1.412 1.00 93.69 82 TYR A O 1
ATOM 609 N N . PRO A 1 83 ? -2.786 -5.628 3.643 1.00 90.12 83 PRO A N 1
ATOM 610 C CA . PRO A 1 83 ? -2.037 -4.382 3.820 1.00 90.12 83 PRO A CA 1
ATOM 611 C C . PRO A 1 83 ? -0.744 -4.309 3.004 1.00 90.12 83 PRO A C 1
ATOM 613 O O . PRO A 1 83 ? -0.358 -3.222 2.606 1.00 90.12 83 PRO A O 1
ATOM 616 N N . ASP A 1 84 ? -0.141 -5.464 2.724 1.00 84.19 84 ASP A N 1
ATOM 617 C CA . ASP A 1 84 ? 1.058 -5.644 1.895 1.00 84.19 84 ASP A CA 1
ATOM 618 C C . ASP A 1 84 ? 0.763 -5.648 0.378 1.00 84.19 84 ASP A C 1
ATOM 620 O O . ASP A 1 84 ? 1.625 -5.959 -0.444 1.00 84.19 84 ASP A O 1
ATOM 624 N N . GLY A 1 85 ? -0.489 -5.383 -0.008 1.00 86.19 85 GLY A N 1
ATOM 625 C CA . GLY A 1 85 ? -0.930 -5.337 -1.398 1.00 86.19 85 GLY A CA 1
ATOM 626 C C . GLY A 1 85 ? -1.255 -6.703 -2.007 1.00 86.19 85 GLY A C 1
ATOM 627 O O . GLY A 1 85 ? -1.750 -6.744 -3.143 1.00 86.19 85 GLY A O 1
ATOM 628 N N . GLN A 1 86 ? -1.047 -7.813 -1.286 1.00 86.88 86 GLN A N 1
ATOM 629 C CA . GLN A 1 86 ? -1.370 -9.154 -1.769 1.00 86.88 86 GLN A CA 1
ATOM 630 C C . GLN A 1 86 ? -2.884 -9.332 -1.937 1.00 86.88 86 GLN A C 1
ATOM 632 O O . GLN A 1 86 ? -3.669 -9.041 -1.034 1.00 86.88 86 GLN A O 1
ATOM 637 N N . ASP A 1 87 ? -3.292 -9.914 -3.068 1.00 91.00 87 ASP A N 1
ATOM 638 C CA . ASP A 1 87 ? -4.668 -10.358 -3.286 1.00 91.00 87 ASP A CA 1
ATOM 639 C C . ASP A 1 87 ? -4.817 -11.858 -3.049 1.00 91.00 87 ASP A C 1
ATOM 641 O O . ASP A 1 87 ? -4.112 -12.685 -3.641 1.00 91.00 87 ASP A O 1
ATOM 645 N N . VAL A 1 88 ? -5.779 -12.218 -2.199 1.00 93.19 88 VAL A N 1
ATOM 646 C CA . VAL A 1 88 ? -6.076 -13.607 -1.844 1.00 93.19 88 VAL A CA 1
ATOM 647 C C . VAL A 1 88 ? -7.563 -13.882 -1.964 1.00 93.19 88 VAL A C 1
ATOM 649 O O . VAL A 1 88 ? -8.381 -13.348 -1.217 1.00 93.19 88 VAL A O 1
ATOM 652 N N . SER A 1 89 ? -7.901 -14.771 -2.894 1.00 94.94 89 SER A N 1
ATOM 653 C CA . SER A 1 89 ? -9.282 -15.163 -3.168 1.00 94.94 89 SER A CA 1
ATOM 654 C C . SER A 1 89 ? -9.704 -16.396 -2.376 1.00 94.94 89 SER A C 1
ATOM 656 O O . SER A 1 89 ? -9.033 -17.432 -2.403 1.00 94.94 89 SER A O 1
ATOM 658 N N . PHE A 1 90 ? -10.864 -16.289 -1.739 1.00 96.75 90 PHE A N 1
ATOM 659 C CA . PHE A 1 90 ? -11.556 -17.349 -1.019 1.00 96.75 90 PHE A CA 1
ATOM 660 C C . PHE A 1 90 ? -12.695 -17.883 -1.886 1.00 96.75 90 PHE A C 1
ATOM 662 O O . PHE A 1 90 ? -13.499 -17.107 -2.403 1.00 96.75 90 PHE A O 1
ATOM 669 N N . GLY A 1 91 ? -12.759 -19.203 -2.056 1.00 96.62 91 GLY A N 1
ATOM 670 C CA . GLY A 1 91 ? -13.806 -19.871 -2.829 1.00 96.62 91 GLY A CA 1
ATOM 671 C C . GLY A 1 91 ? -15.080 -20.040 -2.015 1.00 96.62 91 GLY A C 1
ATOM 672 O O . GLY A 1 91 ? -15.011 -20.429 -0.850 1.00 96.62 91 GLY A O 1
ATOM 673 N N . ARG A 1 92 ? -16.239 -19.767 -2.613 1.00 96.75 92 ARG A N 1
ATOM 674 C CA . ARG A 1 92 ? -17.540 -19.984 -1.978 1.00 96.75 92 ARG A CA 1
ATOM 675 C C . ARG A 1 92 ? -18.077 -21.374 -2.308 1.00 96.75 92 ARG A C 1
ATOM 677 O O . ARG A 1 92 ? -18.175 -21.749 -3.471 1.00 96.75 92 ARG A O 1
ATOM 684 N N . ASN A 1 93 ? -18.476 -22.121 -1.287 1.00 94.56 93 ASN A N 1
ATOM 685 C CA . ASN A 1 93 ? -19.179 -23.392 -1.441 1.00 94.56 93 ASN A CA 1
ATOM 686 C C . ASN A 1 93 ? -20.688 -23.172 -1.638 1.00 94.56 93 ASN A C 1
ATOM 688 O O . ASN A 1 93 ? -21.250 -22.147 -1.243 1.00 94.56 93 ASN A O 1
ATOM 692 N N . ASN A 1 94 ? -21.378 -24.184 -2.175 1.00 91.75 94 ASN A N 1
ATOM 693 C CA . ASN A 1 94 ? -22.836 -24.155 -2.367 1.00 91.75 94 ASN A CA 1
ATOM 694 C C . ASN A 1 94 ? -23.627 -24.016 -1.054 1.00 91.75 94 ASN A C 1
ATOM 696 O O . ASN A 1 94 ? -24.748 -23.514 -1.067 1.00 91.75 94 ASN A O 1
ATOM 700 N N . ASP A 1 95 ? -23.052 -24.441 0.072 1.00 91.50 95 ASP A N 1
ATOM 701 C CA . ASP A 1 95 ? -23.633 -24.282 1.411 1.00 91.50 95 ASP A CA 1
ATOM 702 C C . ASP A 1 95 ? -23.414 -22.874 2.007 1.00 91.50 95 ASP A C 1
ATOM 704 O O . ASP A 1 95 ? -23.864 -22.589 3.115 1.00 91.50 95 ASP A O 1
ATOM 708 N N . GLY A 1 96 ? -22.743 -21.980 1.270 1.00 89.25 96 GLY A N 1
ATOM 709 C CA . GLY A 1 96 ? -22.432 -20.614 1.685 1.00 89.25 96 GLY A CA 1
ATOM 710 C C . GLY A 1 96 ? -21.187 -20.480 2.563 1.00 89.25 96 GLY A C 1
ATOM 711 O O . GLY A 1 96 ? -20.854 -19.357 2.946 1.00 89.25 96 GLY A O 1
ATOM 712 N N . THR A 1 97 ? -20.494 -21.580 2.871 1.00 94.38 97 THR A N 1
ATOM 713 C CA . THR A 1 97 ? -19.186 -21.546 3.538 1.00 94.38 97 THR A CA 1
ATOM 714 C C . THR A 1 97 ? -18.081 -21.118 2.572 1.00 94.38 97 THR A C 1
ATOM 716 O O . THR A 1 97 ? -18.271 -21.090 1.354 1.00 94.38 97 THR A O 1
ATOM 719 N N . TRP A 1 98 ? -16.920 -20.766 3.122 1.00 96.94 98 TRP A N 1
ATOM 720 C CA . TRP A 1 98 ? -15.782 -20.268 2.358 1.00 96.94 98 TRP A CA 1
ATOM 721 C C . TRP A 1 98 ? -14.547 -21.136 2.569 1.00 96.94 98 TRP A C 1
ATOM 723 O O . TRP A 1 98 ? -14.304 -21.627 3.672 1.00 96.94 98 TRP A O 1
ATOM 733 N N . VAL A 1 99 ? -13.756 -21.292 1.511 1.00 95.88 99 VAL A N 1
ATOM 734 C CA . VAL A 1 99 ? -12.538 -22.104 1.492 1.00 95.88 99 VAL A CA 1
ATOM 735 C C . VAL A 1 99 ? -11.347 -21.209 1.141 1.00 95.88 99 VAL A C 1
ATOM 737 O O . VAL A 1 99 ? -11.383 -20.539 0.104 1.00 95.88 99 VAL A O 1
ATOM 740 N N . PRO A 1 100 ? -10.294 -21.162 1.979 1.00 94.25 100 PRO A N 1
ATOM 741 C CA . PRO A 1 100 ? -9.064 -20.453 1.644 1.00 94.25 100 PRO A CA 1
ATOM 742 C C . PRO A 1 100 ? -8.318 -21.153 0.496 1.00 94.25 100 PRO A C 1
ATOM 744 O O . PRO A 1 100 ? -8.516 -22.348 0.261 1.00 94.25 100 PRO A O 1
ATOM 747 N N . PRO A 1 101 ? -7.425 -20.452 -0.220 1.00 91.56 101 PRO A N 1
ATOM 748 C CA . PRO A 1 101 ? -6.571 -21.104 -1.202 1.00 91.56 101 PRO A CA 1
ATOM 749 C C . PRO A 1 101 ? -5.615 -22.099 -0.530 1.00 91.56 101 PRO A C 1
ATOM 751 O O . PRO A 1 101 ? -5.232 -21.937 0.631 1.00 91.56 101 PRO A O 1
ATOM 754 N N . SER A 1 102 ? -5.199 -23.119 -1.284 1.00 87.56 102 SER A N 1
ATOM 755 C CA . SER A 1 102 ? -4.263 -24.145 -0.816 1.00 87.56 102 SER A CA 1
ATOM 756 C C . SER A 1 102 ? -3.010 -23.532 -0.185 1.00 87.56 102 SER A C 1
ATOM 758 O O . SER A 1 102 ? -2.411 -22.618 -0.744 1.00 87.56 102 SER A O 1
ATOM 760 N N . GLY A 1 103 ? -2.610 -24.053 0.976 1.00 84.94 103 GLY A N 1
ATOM 761 C CA . GLY A 1 103 ? -1.445 -23.568 1.724 1.00 84.94 103 GLY A CA 1
ATOM 762 C C . GLY A 1 103 ? -1.721 -22.370 2.639 1.00 84.94 103 GLY A C 1
ATOM 763 O O . GLY A 1 103 ? -0.862 -22.040 3.455 1.00 84.94 103 GLY A O 1
ATOM 764 N N . ARG A 1 104 ? -2.912 -21.755 2.576 1.00 88.38 104 ARG A N 1
ATOM 765 C CA . ARG A 1 104 ? -3.314 -20.702 3.514 1.00 88.38 104 ARG A CA 1
ATOM 766 C C . ARG A 1 104 ? -4.168 -21.266 4.648 1.00 88.38 104 ARG A C 1
ATOM 768 O O . ARG A 1 104 ? -5.177 -21.929 4.426 1.00 88.38 104 ARG A O 1
ATOM 775 N N . PHE A 1 105 ? -3.769 -20.953 5.877 1.00 90.75 105 PHE A N 1
ATOM 776 C CA . PHE A 1 105 ? -4.450 -21.372 7.103 1.00 90.75 105 PHE A CA 1
ATOM 777 C C . PHE A 1 105 ? -5.213 -20.191 7.707 1.00 90.75 105 PHE A C 1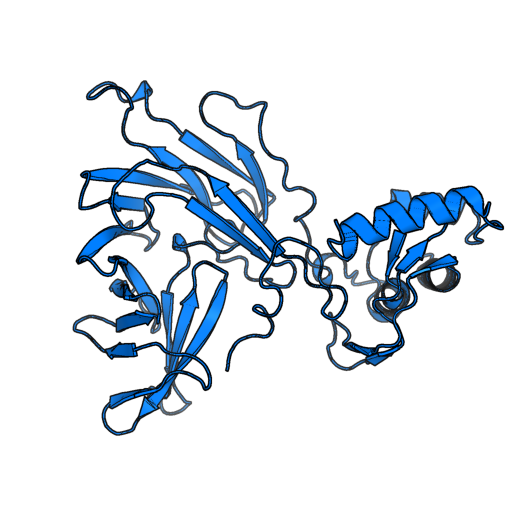
ATOM 779 O O . PHE A 1 105 ? -4.844 -19.679 8.760 1.00 90.75 105 PHE A O 1
ATOM 786 N N . SER A 1 106 ? -6.248 -19.731 7.008 1.00 94.19 106 SER A N 1
ATOM 787 C CA . SER A 1 106 ? -7.120 -18.651 7.468 1.00 94.19 106 SER A CA 1
ATOM 788 C C . SER A 1 106 ? -8.587 -19.064 7.431 1.00 94.19 106 SER A C 1
ATOM 790 O O . SER A 1 106 ? -8.999 -19.944 6.673 1.00 94.19 106 SER A O 1
ATOM 792 N N . VAL A 1 107 ? -9.384 -18.440 8.291 1.00 96.69 107 VAL A N 1
ATOM 793 C CA . VAL A 1 107 ? -10.820 -18.674 8.411 1.00 96.69 107 VAL A CA 1
ATOM 794 C C . VAL A 1 107 ? -11.544 -17.438 7.906 1.00 96.69 107 VAL A C 1
ATOM 796 O O . VAL A 1 107 ? -11.500 -16.394 8.549 1.00 96.69 107 VAL A O 1
ATOM 799 N N . PHE A 1 108 ? -12.225 -17.568 6.770 1.00 98.00 108 PHE A N 1
ATOM 800 C CA . PHE A 1 108 ? -13.044 -16.512 6.184 1.00 98.00 108 PHE A CA 1
ATOM 801 C C . PHE A 1 108 ? -14.529 -16.841 6.340 1.00 98.00 108 PHE A C 1
ATOM 803 O O . PHE A 1 108 ? -14.943 -17.985 6.141 1.00 98.00 108 PHE A O 1
ATOM 810 N N . LYS A 1 109 ? -15.336 -15.864 6.754 1.00 97.12 109 LYS A N 1
ATOM 811 C CA . LYS A 1 109 ? -16.763 -16.049 7.040 1.00 97.12 109 LYS A CA 1
ATOM 812 C C . LYS A 1 109 ? -17.564 -14.838 6.593 1.00 97.12 109 LYS A C 1
ATOM 814 O O . LYS A 1 109 ? -17.136 -13.702 6.766 1.00 97.12 109 LYS A O 1
ATOM 819 N N . ALA A 1 110 ? -18.772 -15.085 6.099 1.00 96.06 110 ALA A N 1
ATOM 820 C CA . ALA A 1 110 ? -19.777 -14.035 6.012 1.00 96.06 110 ALA A CA 1
ATOM 821 C C . ALA A 1 110 ? -20.282 -13.695 7.424 1.00 96.06 110 ALA A C 1
ATOM 823 O O . ALA A 1 110 ? -20.536 -14.590 8.235 1.00 96.06 110 ALA A O 1
ATOM 824 N N . ILE A 1 111 ? -20.440 -12.406 7.700 1.00 96.88 111 ILE A N 1
ATOM 825 C CA . ILE A 1 111 ? -21.051 -11.871 8.920 1.00 96.88 111 ILE A CA 1
ATOM 826 C C . ILE A 1 111 ? -22.145 -10.872 8.536 1.00 96.88 111 ILE A C 1
ATOM 828 O O . ILE A 1 111 ? -22.286 -10.487 7.374 1.00 96.88 111 ILE A O 1
ATOM 832 N N . THR A 1 112 ? -22.940 -10.425 9.507 1.00 94.38 112 THR A N 1
ATOM 833 C CA . THR A 1 112 ? -23.916 -9.359 9.257 1.00 94.38 112 THR A CA 1
ATOM 834 C C . THR A 1 112 ? -23.201 -8.105 8.751 1.00 94.38 112 THR A C 1
ATOM 836 O O . THR A 1 112 ? -22.351 -7.556 9.445 1.00 94.38 112 THR A O 1
ATOM 839 N N . GLY A 1 113 ? -23.563 -7.644 7.553 1.00 91.88 113 GLY A N 1
ATOM 840 C CA . GLY A 1 113 ? -23.007 -6.426 6.955 1.00 91.88 113 GLY A CA 1
ATOM 841 C C . GLY A 1 113 ? -21.695 -6.605 6.184 1.00 91.88 113 GLY A C 1
ATOM 842 O O . GLY A 1 113 ? -21.193 -5.617 5.658 1.00 91.88 113 GLY A O 1
ATOM 843 N N . GLY A 1 114 ? -21.159 -7.826 6.070 1.00 96.62 114 GLY A N 1
ATOM 844 C CA . GLY A 1 114 ? -19.978 -8.092 5.247 1.00 96.62 114 GLY A CA 1
ATOM 845 C C . GLY A 1 114 ? -19.249 -9.369 5.644 1.00 96.62 114 GLY A C 1
ATOM 846 O O . GLY A 1 114 ? -19.843 -10.449 5.649 1.00 96.62 114 GLY A O 1
ATOM 847 N N . TYR A 1 115 ? -17.961 -9.258 5.970 1.00 98.44 115 TYR A N 1
ATOM 848 C CA . TYR A 1 115 ? -17.082 -10.417 6.131 1.00 98.44 115 TYR A CA 1
ATOM 849 C C . TYR A 1 115 ? -16.169 -10.328 7.352 1.00 98.44 115 TYR A C 1
ATOM 851 O O . TYR A 1 115 ? -15.795 -9.242 7.784 1.00 98.44 115 TYR A O 1
ATOM 859 N N . SER A 1 116 ? -15.779 -11.484 7.884 1.00 98.25 116 SER A N 1
ATOM 860 C CA . SER A 1 116 ? -14.668 -11.603 8.819 1.00 98.25 116 SER A CA 1
ATOM 861 C C . SER A 1 116 ? -13.613 -12.568 8.306 1.00 98.25 116 SER A C 1
ATOM 863 O O . SER A 1 116 ? -13.899 -13.544 7.611 1.00 98.25 116 SER A O 1
ATOM 865 N N . LEU A 1 117 ? -12.376 -12.274 8.671 1.00 98.44 117 LEU A N 1
ATOM 866 C CA . LEU A 1 117 ? -11.195 -13.054 8.356 1.00 98.44 117 LEU A CA 1
ATOM 867 C C . LEU A 1 117 ? -10.405 -13.248 9.647 1.00 98.44 117 LEU A C 1
ATOM 869 O O . LEU A 1 117 ? -10.258 -12.323 10.437 1.00 98.44 117 LEU A O 1
ATOM 873 N N . THR A 1 118 ? -9.889 -14.445 9.873 1.00 98.00 118 THR A N 1
ATOM 874 C CA . THR A 1 118 ? -8.920 -14.713 10.937 1.00 98.00 118 THR A CA 1
ATOM 875 C C . THR A 1 118 ? -7.751 -15.465 10.332 1.00 98.00 118 THR A C 1
ATOM 877 O O . THR A 1 118 ? -7.943 -16.561 9.805 1.00 98.00 118 THR A O 1
ATOM 880 N N . ASP A 1 119 ? -6.563 -14.874 10.366 1.00 93.88 119 ASP A N 1
ATOM 881 C CA . ASP A 1 119 ? -5.340 -15.506 9.875 1.00 93.88 119 ASP A CA 1
ATOM 882 C C . ASP A 1 119 ? -4.715 -16.434 10.935 1.00 93.88 119 ASP A C 1
ATOM 884 O O . ASP A 1 119 ? -5.178 -16.544 12.075 1.00 93.88 119 ASP A O 1
ATOM 888 N N . LYS A 1 120 ? -3.676 -17.176 10.531 1.00 92.62 120 LYS A N 1
ATOM 889 C CA . LYS A 1 120 ? -3.041 -18.234 11.341 1.00 92.62 120 LYS A CA 1
ATOM 890 C C . LYS A 1 120 ? -2.425 -17.744 12.654 1.00 92.62 120 LYS A C 1
ATOM 892 O O . LYS A 1 120 ? -2.230 -18.530 13.574 1.00 92.62 120 LYS A O 1
ATOM 897 N N . ASP A 1 121 ? -2.065 -16.469 12.706 1.00 90.88 121 ASP A N 1
ATOM 898 C CA . ASP A 1 121 ? -1.486 -15.776 13.857 1.00 90.88 121 ASP A CA 1
ATOM 899 C C . ASP A 1 121 ? -2.560 -15.300 14.852 1.00 90.88 121 ASP A C 1
ATOM 901 O O . ASP A 1 121 ? -2.241 -14.658 15.850 1.00 90.88 121 ASP A O 1
ATOM 905 N N . ALA A 1 122 ? -3.827 -15.647 14.592 1.00 93.44 122 ALA A N 1
ATOM 906 C CA . ALA A 1 122 ? -5.004 -15.190 15.315 1.00 93.44 122 ALA A CA 1
ATOM 907 C C . ALA A 1 122 ? -5.243 -13.672 15.223 1.00 93.44 122 ALA A C 1
ATOM 909 O O . ALA A 1 122 ? -5.993 -13.121 16.035 1.00 93.44 122 ALA A O 1
ATOM 910 N N . THR A 1 123 ? -4.681 -13.010 14.206 1.00 96.25 123 THR A N 1
ATOM 911 C CA . THR A 1 123 ? -5.116 -11.669 13.818 1.00 96.25 123 THR A CA 1
ATOM 912 C C . THR A 1 123 ? -6.465 -11.772 13.108 1.00 96.25 123 THR A C 1
ATOM 914 O O . THR A 1 123 ? -6.645 -12.530 12.152 1.00 96.25 123 THR A O 1
ATOM 917 N N . GLY A 1 124 ? -7.448 -11.040 13.624 1.00 97.88 124 GLY A N 1
ATOM 918 C CA . GLY A 1 124 ? -8.804 -10.969 13.096 1.00 97.88 124 GLY A CA 1
ATOM 919 C C . GLY A 1 124 ? -9.060 -9.653 12.374 1.00 97.88 124 GLY A C 1
ATOM 920 O O . GLY A 1 124 ? -8.601 -8.605 12.817 1.00 97.88 124 GLY A O 1
ATOM 921 N N . TYR A 1 125 ? -9.842 -9.707 11.303 1.00 98.56 125 TYR A N 1
ATOM 922 C CA . TYR A 1 125 ? -10.256 -8.564 10.499 1.00 98.56 125 TYR A CA 1
ATOM 923 C C . TYR A 1 125 ? -11.768 -8.617 10.278 1.00 98.56 125 TYR A C 1
ATOM 925 O O . TYR A 1 125 ? -12.318 -9.686 9.999 1.0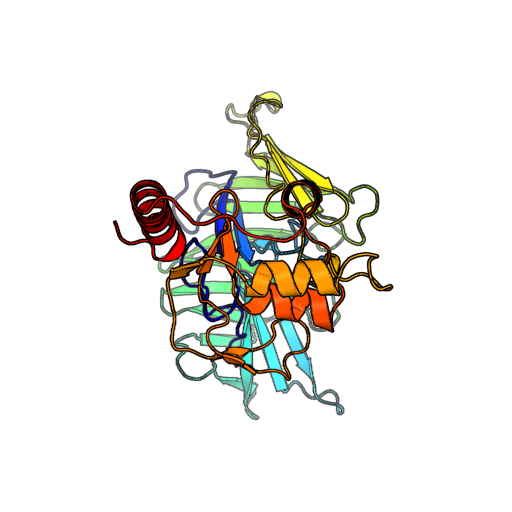0 98.56 125 TYR A O 1
ATOM 933 N N . GLU A 1 126 ? -12.443 -7.475 10.375 1.00 98.69 126 GLU A N 1
ATOM 934 C CA . GLU A 1 126 ? -13.855 -7.327 10.007 1.00 98.69 126 GLU A CA 1
ATOM 935 C C . GLU A 1 126 ? -13.997 -6.284 8.896 1.00 98.69 126 GLU A C 1
ATOM 937 O O . GLU A 1 126 ? -13.462 -5.180 8.990 1.00 98.69 126 GLU A O 1
ATOM 942 N N . PHE A 1 127 ? -14.744 -6.639 7.854 1.00 98.62 127 PHE A N 1
ATOM 943 C CA . PHE A 1 127 ? -15.022 -5.819 6.681 1.00 98.62 127 PHE A CA 1
ATOM 944 C C . PHE A 1 127 ? -16.519 -5.533 6.635 1.00 98.62 127 PHE A C 1
ATOM 946 O O . PHE A 1 127 ? -17.290 -6.359 6.145 1.00 98.62 127 PHE A O 1
ATOM 953 N N . THR A 1 128 ? -16.951 -4.404 7.196 1.00 97.81 128 THR A N 1
ATOM 954 C CA . THR A 1 128 ? -18.387 -4.115 7.393 1.00 97.81 128 THR A CA 1
ATOM 955 C C . THR A 1 128 ? -18.842 -2.771 6.834 1.00 97.81 128 THR A C 1
ATOM 957 O O . THR A 1 128 ? -20.023 -2.440 6.923 1.00 97.81 128 THR A O 1
ATOM 960 N N . GLN A 1 129 ? -17.942 -2.007 6.210 1.00 95.69 129 GLN A N 1
ATOM 961 C CA . GLN A 1 129 ? -18.280 -0.760 5.527 1.00 95.69 129 GLN A CA 1
ATOM 962 C C . GLN A 1 129 ? -18.374 -1.010 4.018 1.00 95.69 129 GLN A C 1
ATOM 964 O O . GLN A 1 129 ? -17.351 -1.205 3.372 1.00 95.69 129 GLN A O 1
ATOM 969 N N . SER A 1 130 ? -19.572 -0.995 3.426 1.00 94.69 130 SER A N 1
ATOM 970 C CA . SER A 1 130 ? -19.713 -1.177 1.973 1.00 94.69 130 SER A CA 1
ATOM 971 C C . SER A 1 130 ? -19.817 0.166 1.237 1.00 94.69 130 SER A C 1
ATOM 973 O O . SER A 1 130 ? -20.810 0.870 1.425 1.00 94.69 130 SER A O 1
ATOM 975 N N . PRO A 1 131 ? -18.858 0.518 0.360 1.00 91.06 131 PRO A N 1
ATOM 976 C CA . PRO A 1 131 ? -19.002 1.637 -0.576 1.00 91.06 131 PRO A CA 1
ATOM 977 C C . PRO A 1 131 ? -19.904 1.295 -1.784 1.00 91.06 131 PRO A C 1
ATOM 979 O O . PRO A 1 131 ? -20.093 2.127 -2.667 1.00 91.06 131 PRO A O 1
ATOM 982 N N . GLY A 1 132 ? -20.453 0.075 -1.856 1.00 90.75 132 GLY A N 1
ATOM 983 C CA . GLY A 1 132 ? -21.146 -0.456 -3.032 1.00 90.75 132 GLY A CA 1
ATOM 984 C C . GLY A 1 132 ? -20.230 -1.279 -3.945 1.00 90.75 132 GLY A C 1
ATOM 985 O O . GLY A 1 132 ? -19.092 -1.594 -3.603 1.00 90.75 132 GLY A O 1
ATOM 986 N N . GLY A 1 133 ? -20.752 -1.705 -5.100 1.00 89.88 133 GLY A N 1
ATOM 987 C CA . GLY A 1 133 ? -19.967 -2.426 -6.117 1.00 89.88 133 GLY A CA 1
ATOM 988 C C . GLY A 1 133 ? -19.405 -3.789 -5.683 1.00 89.88 133 GLY A C 1
ATOM 989 O O . GLY A 1 133 ? -18.458 -4.271 -6.296 1.00 89.88 133 GLY A O 1
ATOM 990 N N . GLY A 1 134 ? -19.955 -4.399 -4.625 1.00 93.75 134 GLY A N 1
ATOM 991 C CA . GLY A 1 134 ? -19.452 -5.659 -4.064 1.00 93.75 134 GLY A CA 1
ATOM 992 C C . GLY A 1 134 ? -18.182 -5.510 -3.220 1.00 93.75 134 GLY A C 1
ATOM 993 O O . GLY A 1 134 ? -17.560 -6.515 -2.889 1.00 93.75 134 GLY A O 1
ATOM 994 N N . ALA A 1 135 ? -17.781 -4.284 -2.874 1.00 95.75 135 ALA A N 1
ATOM 995 C CA . ALA A 1 135 ? -16.654 -4.030 -1.987 1.00 95.75 135 ALA A CA 1
ATOM 996 C C . ALA A 1 135 ? -17.103 -3.861 -0.526 1.00 95.75 135 ALA A C 1
ATOM 998 O O . ALA A 1 135 ? -18.207 -3.384 -0.239 1.00 95.75 135 ALA A O 1
ATOM 999 N N . PHE A 1 136 ? -16.213 -4.237 0.391 1.00 97.94 136 PHE A N 1
ATOM 1000 C CA . PHE A 1 136 ? -16.347 -4.071 1.835 1.00 97.94 136 PHE A CA 1
ATOM 1001 C C . PHE A 1 136 ? -14.994 -3.656 2.410 1.00 97.94 136 PHE A C 1
ATOM 1003 O O . PHE A 1 136 ? -14.007 -4.384 2.306 1.00 97.94 136 PHE A O 1
ATOM 1010 N N . HIS A 1 137 ? -14.939 -2.478 3.010 1.00 97.50 137 HIS A N 1
ATOM 1011 C CA . HIS A 1 137 ? -13.743 -1.940 3.629 1.00 97.50 137 HIS A CA 1
ATOM 1012 C C . HIS A 1 137 ? -13.579 -2.422 5.071 1.00 97.50 137 HIS A C 1
ATOM 1014 O O . HIS A 1 137 ? -14.562 -2.702 5.769 1.00 97.50 137 HIS A O 1
ATOM 1020 N N . LEU A 1 138 ? -12.317 -2.525 5.488 1.00 98.50 138 LEU A N 1
ATOM 1021 C CA . LEU A 1 138 ? -11.906 -2.938 6.821 1.00 98.50 138 LEU A CA 1
ATOM 1022 C C . LEU A 1 138 ? -12.381 -1.937 7.882 1.00 98.50 138 LEU A C 1
ATOM 1024 O O . LEU A 1 138 ? -12.049 -0.764 7.836 1.00 98.50 138 LEU A O 1
ATOM 1028 N N . THR A 1 139 ? -13.094 -2.393 8.901 1.00 98.50 139 THR A N 1
ATOM 1029 C CA . THR A 1 139 ? -13.562 -1.534 10.003 1.00 98.50 139 THR A CA 1
ATOM 1030 C C . THR A 1 139 ? -12.889 -1.855 11.328 1.00 98.50 139 THR A C 1
ATOM 1032 O O . THR A 1 139 ? -12.888 -1.021 12.239 1.00 98.50 139 THR A O 1
ATOM 1035 N N . LYS A 1 140 ? -12.301 -3.048 11.461 1.00 98.56 140 LYS A N 1
ATOM 1036 C CA . LYS A 1 140 ? -11.713 -3.503 12.719 1.00 98.56 140 LYS A CA 1
ATOM 1037 C C . LYS A 1 140 ? -10.626 -4.549 12.505 1.00 98.56 140 LYS A C 1
ATOM 1039 O O . LYS A 1 140 ? -10.805 -5.482 11.729 1.00 98.56 140 LYS A O 1
ATOM 1044 N N . VAL A 1 141 ? -9.550 -4.410 13.273 1.00 98.62 141 VAL A N 1
ATOM 1045 C CA . VAL A 1 141 ? -8.482 -5.402 13.440 1.00 98.62 141 VAL A CA 1
ATOM 1046 C C . VAL A 1 141 ? -8.456 -5.830 14.900 1.00 98.62 141 VAL A C 1
ATOM 1048 O O . VAL A 1 141 ? -8.551 -4.981 15.787 1.00 98.62 141 VAL A O 1
ATOM 1051 N N . THR A 1 142 ? -8.319 -7.121 15.174 1.00 98.31 142 THR A N 1
ATOM 1052 C CA . THR A 1 142 ? -8.191 -7.665 16.531 1.00 98.31 142 THR A CA 1
ATOM 1053 C C . THR A 1 142 ? -6.999 -8.581 16.651 1.00 98.31 142 THR A C 1
ATOM 1055 O O . THR A 1 142 ? -6.721 -9.342 15.734 1.00 98.31 142 THR A O 1
ATOM 1058 N N . ASP A 1 143 ? -6.349 -8.573 17.807 1.00 96.69 143 ASP A N 1
ATOM 1059 C CA . ASP A 1 143 ? -5.354 -9.590 18.135 1.00 96.69 143 ASP A CA 1
ATOM 1060 C C . ASP A 1 143 ? -5.970 -10.805 18.849 1.00 96.69 143 ASP A C 1
ATOM 1062 O O . ASP A 1 143 ? -7.153 -10.820 19.207 1.00 96.69 143 ASP A O 1
ATOM 1066 N N . ALA A 1 144 ? -5.133 -11.806 19.132 1.00 95.56 144 ALA A N 1
ATOM 1067 C CA . ALA A 1 144 ? -5.516 -13.037 19.823 1.00 95.56 144 ALA A CA 1
ATOM 1068 C C . ALA A 1 144 ? -6.117 -12.827 21.230 1.00 95.56 144 ALA A C 1
ATOM 1070 O O . ALA A 1 144 ? -6.755 -13.727 21.772 1.00 95.56 144 ALA A O 1
ATOM 1071 N N . SER A 1 145 ? -5.897 -11.666 21.857 1.00 96.44 145 SER A N 1
ATOM 1072 C CA . SER A 1 145 ? -6.456 -11.321 23.172 1.00 96.44 145 SER A CA 1
ATOM 1073 C C . SER A 1 145 ? -7.747 -10.499 23.075 1.00 96.44 145 SER A C 1
ATOM 1075 O O . SER A 1 145 ? -8.273 -10.076 24.103 1.00 96.44 145 SER A O 1
ATOM 1077 N N . GLY A 1 146 ? -8.252 -10.244 21.864 1.00 95.81 146 GLY A N 1
ATOM 1078 C CA . GLY A 1 146 ? -9.461 -9.459 21.620 1.00 95.81 146 GLY A CA 1
ATOM 1079 C C . GLY A 1 146 ? -9.268 -7.944 21.733 1.00 95.81 146 GLY A C 1
ATOM 1080 O O . GLY A 1 146 ? -10.257 -7.209 21.727 1.00 95.81 146 GLY A O 1
ATOM 1081 N N . ARG A 1 147 ? -8.026 -7.450 21.826 1.00 98.12 147 ARG A N 1
ATOM 1082 C CA . ARG A 1 147 ? -7.748 -6.006 21.756 1.00 98.12 147 ARG A CA 1
ATOM 1083 C C . ARG A 1 147 ? -7.918 -5.549 20.317 1.00 98.12 147 ARG A C 1
ATOM 1085 O O . ARG A 1 147 ? -7.570 -6.289 19.401 1.00 98.12 147 ARG A O 1
ATOM 1092 N N . ALA A 1 148 ? -8.443 -4.343 20.124 1.00 98.12 148 ALA A N 1
ATOM 1093 C CA . ALA A 1 148 ? -8.901 -3.904 18.813 1.00 98.12 148 ALA A CA 1
ATOM 1094 C C . ALA A 1 148 ? -8.303 -2.565 18.368 1.00 98.12 148 ALA A C 1
ATOM 1096 O O . ALA A 1 148 ? -8.157 -1.632 19.164 1.00 98.12 148 ALA A O 1
ATOM 1097 N N . LEU A 1 149 ? -8.043 -2.473 17.068 1.00 98.62 149 LEU A N 1
ATOM 1098 C CA . LEU A 1 149 ? -7.909 -1.241 16.301 1.00 98.62 149 LEU A CA 1
ATOM 1099 C C . LEU A 1 149 ? -9.179 -1.083 15.458 1.00 98.62 149 LEU A C 1
ATOM 1101 O O . LEU A 1 149 ? -9.666 -2.055 14.885 1.00 98.62 149 LEU A O 1
ATOM 1105 N N . THR A 1 150 ? -9.728 0.123 15.393 1.00 98.69 150 THR A N 1
ATOM 1106 C CA . THR A 1 150 ? -10.934 0.431 14.607 1.00 98.69 150 THR A CA 1
ATOM 1107 C C . THR A 1 150 ? -10.641 1.502 13.572 1.00 98.69 150 THR A C 1
ATOM 1109 O O . THR A 1 150 ? -9.831 2.393 13.833 1.00 98.69 150 THR A O 1
ATOM 1112 N N . LEU A 1 151 ? -11.305 1.403 12.423 1.00 98.69 151 LEU A N 1
ATOM 1113 C CA . LEU A 1 151 ? -11.204 2.345 11.316 1.00 98.69 151 LEU A CA 1
ATOM 1114 C C . LEU A 1 151 ? -12.542 3.067 11.146 1.00 98.69 151 LEU A C 1
ATOM 1116 O O . LEU A 1 151 ? -13.604 2.438 11.159 1.00 98.69 151 LEU A O 1
ATOM 1120 N N . ARG A 1 152 ? -12.489 4.388 10.985 1.00 98.31 152 ARG A N 1
ATOM 1121 C CA . ARG A 1 152 ? -13.633 5.229 10.615 1.00 98.31 152 ARG A CA 1
ATOM 1122 C C . ARG A 1 152 ? -13.434 5.757 9.199 1.00 98.31 152 ARG A C 1
ATOM 1124 O O . ARG A 1 152 ? -12.300 5.970 8.779 1.00 98.31 152 ARG A O 1
ATOM 1131 N N . TYR A 1 153 ? -14.544 5.945 8.493 1.00 97.81 153 TYR A N 1
ATOM 1132 C CA . TYR A 1 153 ? -14.582 6.423 7.119 1.00 97.81 153 TYR A CA 1
ATOM 1133 C C . TYR A 1 153 ? -15.288 7.780 7.024 1.00 97.81 153 TYR A C 1
ATOM 1135 O O . TYR A 1 153 ? -16.298 8.003 7.699 1.00 97.81 153 TYR A O 1
ATOM 1143 N N . ASP A 1 154 ? -14.778 8.661 6.161 1.00 96.19 154 ASP A N 1
ATOM 1144 C CA . ASP A 1 154 ? -15.428 9.912 5.776 1.00 96.19 154 ASP A CA 1
ATOM 1145 C C . ASP A 1 154 ? -16.646 9.666 4.864 1.00 96.19 154 ASP A C 1
ATOM 1147 O O . ASP A 1 154 ? -16.960 8.544 4.455 1.00 96.19 154 ASP A O 1
ATOM 1151 N N . THR A 1 155 ? -17.348 10.741 4.502 1.00 94.25 155 THR A N 1
ATOM 1152 C CA . THR A 1 155 ? -18.518 10.682 3.609 1.00 94.25 155 THR A CA 1
ATOM 1153 C C . THR A 1 155 ? -18.199 10.216 2.189 1.00 94.25 155 THR A C 1
ATOM 1155 O O . THR A 1 155 ? -19.118 9.880 1.448 1.00 94.25 155 THR A O 1
ATOM 1158 N N . ASN A 1 156 ? -16.923 10.216 1.799 1.00 93.50 156 ASN A N 1
ATOM 1159 C CA . ASN A 1 156 ? -16.449 9.758 0.497 1.00 93.50 156 ASN A CA 1
ATOM 1160 C C . ASN A 1 156 ? -15.943 8.307 0.550 1.00 93.50 156 ASN A C 1
ATOM 1162 O O . ASN A 1 156 ? -15.432 7.809 -0.449 1.00 93.50 156 ASN A O 1
ATOM 1166 N N . GLY A 1 157 ? -16.073 7.625 1.694 1.00 94.00 157 GLY A N 1
ATOM 1167 C CA . GLY A 1 157 ? -15.632 6.244 1.857 1.00 94.00 157 GLY A CA 1
ATOM 1168 C C . GLY A 1 157 ? -14.122 6.088 2.034 1.00 94.00 157 GLY A C 1
ATOM 1169 O O . GLY A 1 157 ? -13.607 5.003 1.786 1.00 94.00 157 GLY A O 1
ATOM 1170 N N . ARG A 1 158 ? -13.408 7.126 2.488 1.00 96.38 158 ARG A N 1
ATOM 1171 C CA . ARG A 1 158 ? -11.963 7.075 2.779 1.00 96.38 158 ARG A CA 1
ATOM 1172 C C . ARG A 1 158 ? -11.718 7.009 4.278 1.00 96.38 158 ARG A C 1
ATOM 1174 O O . ARG A 1 158 ? -12.430 7.665 5.032 1.00 96.38 158 ARG A O 1
ATOM 1181 N N . VAL A 1 159 ? -10.720 6.246 4.720 1.00 98.25 159 VAL A N 1
ATOM 1182 C CA . VAL A 1 159 ? -10.397 6.140 6.154 1.00 98.25 159 VAL A CA 1
ATOM 1183 C C . VAL A 1 159 ? -9.983 7.509 6.683 1.00 98.25 159 VAL A C 1
ATOM 1185 O O . VAL A 1 159 ? -8.992 8.047 6.212 1.00 98.25 159 VAL A O 1
ATOM 1188 N N . ASP A 1 160 ? -10.689 8.069 7.660 1.00 98.38 160 ASP A N 1
ATOM 1189 C CA . ASP A 1 160 ? -10.366 9.373 8.258 1.00 98.38 160 ASP A CA 1
ATOM 1190 C C . ASP A 1 160 ? -9.828 9.257 9.692 1.00 98.38 160 ASP A C 1
ATOM 1192 O O . ASP A 1 160 ? -9.292 10.220 10.243 1.00 98.38 160 ASP A O 1
ATOM 1196 N N . GLN A 1 161 ? -9.940 8.075 10.307 1.00 98.56 161 GLN A N 1
ATOM 1197 C CA . GLN A 1 161 ? -9.375 7.806 11.623 1.00 98.56 161 GLN A CA 1
ATOM 1198 C C . GLN A 1 161 ? -9.046 6.327 11.832 1.00 98.56 161 GLN A C 1
ATOM 1200 O O . GLN A 1 161 ? -9.868 5.452 11.564 1.00 98.56 161 GLN A O 1
ATOM 1205 N N . LEU A 1 162 ? -7.886 6.076 12.436 1.00 98.75 162 LEU A N 1
ATOM 1206 C CA . LEU A 1 162 ? -7.545 4.833 13.123 1.00 98.75 162 LEU A CA 1
ATOM 1207 C C . LEU A 1 162 ? -7.614 5.070 14.634 1.00 98.75 162 LEU A C 1
ATOM 1209 O O . LEU A 1 162 ? -7.140 6.096 15.124 1.00 98.75 162 LEU A O 1
ATOM 1213 N N . ARG A 1 163 ? -8.179 4.134 15.396 1.00 98.56 163 ARG A N 1
ATOM 1214 C CA . ARG A 1 163 ? -8.284 4.245 16.859 1.00 98.56 163 ARG A CA 1
ATOM 1215 C C . ARG A 1 163 ? -7.961 2.935 17.545 1.00 98.56 163 ARG A C 1
ATOM 1217 O O . ARG A 1 163 ? -8.623 1.926 17.301 1.00 98.56 163 ARG A O 1
ATOM 1224 N N . SER A 1 164 ? -7.004 2.977 18.467 1.00 98.19 164 SER A N 1
ATOM 1225 C CA . SER A 1 164 ? -6.770 1.879 19.401 1.00 98.19 164 SER A CA 1
ATOM 1226 C C . SER A 1 164 ? -7.864 1.892 20.466 1.00 98.19 164 SER A C 1
ATOM 1228 O O . SER A 1 164 ? -8.010 2.862 21.210 1.00 98.19 164 SER A O 1
ATOM 1230 N N . VAL A 1 165 ? -8.641 0.813 20.560 1.00 98.06 165 VAL A N 1
ATOM 1231 C CA . VAL A 1 165 ? -9.728 0.697 21.547 1.00 98.06 165 VAL A CA 1
ATOM 1232 C C . VAL A 1 165 ? -9.167 0.624 22.969 1.00 98.06 165 VAL A C 1
ATOM 1234 O O . VAL A 1 165 ? -9.770 1.168 23.890 1.00 98.06 165 VAL A O 1
ATOM 1237 N N . THR A 1 166 ? -7.995 0.008 23.147 1.00 96.56 166 THR A N 1
ATOM 1238 C CA . THR A 1 166 ? -7.358 -0.172 24.458 1.00 96.56 166 THR A CA 1
ATOM 1239 C C . THR A 1 166 ? -6.889 1.150 25.065 1.00 96.56 166 THR A C 1
ATOM 1241 O O . THR A 1 166 ? -7.152 1.415 26.234 1.00 96.56 166 THR A O 1
ATOM 1244 N N . SER A 1 167 ? -6.172 1.975 24.292 1.00 96.00 167 SER A N 1
ATOM 1245 C CA . SER A 1 167 ? -5.588 3.230 24.793 1.00 96.00 167 SER A CA 1
ATOM 1246 C C . SER A 1 167 ? -6.443 4.459 24.514 1.00 96.00 167 SER A C 1
ATOM 1248 O O . SER A 1 167 ? -6.147 5.536 25.026 1.00 96.00 167 SER A O 1
ATOM 1250 N N . ASN A 1 168 ? -7.476 4.315 23.684 1.00 96.31 168 ASN A N 1
ATOM 1251 C CA . ASN A 1 168 ? -8.264 5.409 23.136 1.00 96.31 168 ASN A CA 1
ATOM 1252 C C . ASN A 1 168 ? -7.477 6.402 22.258 1.00 96.31 168 ASN A C 1
ATOM 1254 O O . ASN A 1 168 ? -8.031 7.433 21.880 1.00 96.31 168 ASN A O 1
ATOM 1258 N N . ARG A 1 169 ? -6.213 6.104 21.927 1.00 96.56 169 ARG A N 1
ATOM 1259 C CA . ARG A 1 169 ? -5.389 6.958 21.066 1.00 96.56 169 ARG A CA 1
ATOM 1260 C C . ARG A 1 169 ? -5.796 6.819 19.606 1.00 96.56 169 ARG A C 1
ATOM 1262 O O . ARG A 1 169 ? -6.228 5.740 19.182 1.00 96.56 169 ARG A O 1
ATOM 1269 N N . THR A 1 170 ? -5.630 7.895 18.848 1.00 97.94 170 THR A N 1
ATOM 1270 C CA . THR A 1 170 ? -6.029 7.972 17.447 1.00 97.94 170 THR A CA 1
ATOM 1271 C C . THR A 1 170 ? -4.925 8.481 16.525 1.00 97.94 170 THR A C 1
ATOM 1273 O O . THR A 1 170 ? -4.033 9.231 16.930 1.00 97.94 170 THR A O 1
ATOM 1276 N N . LEU A 1 171 ? -5.021 8.053 15.268 1.00 98.50 171 LEU A N 1
ATOM 1277 C CA . LEU A 1 171 ? -4.413 8.698 14.112 1.00 98.50 171 LEU A CA 1
ATOM 1278 C C . LEU A 1 171 ? -5.549 9.237 13.248 1.00 98.50 171 LEU A C 1
ATOM 1280 O O . LEU A 1 171 ? -6.471 8.496 12.915 1.00 98.50 171 LEU A O 1
ATOM 1284 N N . THR A 1 172 ? -5.494 10.515 12.903 1.00 98.38 172 THR A N 1
ATOM 1285 C CA . THR A 1 172 ? -6.428 11.167 11.981 1.00 98.38 172 THR A CA 1
ATOM 1286 C C . THR A 1 172 ? -5.782 11.255 10.607 1.00 98.38 172 THR A C 1
ATOM 1288 O O . THR A 1 172 ? -4.624 11.656 10.499 1.00 98.38 172 THR A O 1
ATOM 1291 N N . ILE A 1 173 ? -6.526 10.877 9.571 1.00 98.69 173 ILE A N 1
ATOM 1292 C CA . ILE A 1 173 ? -6.028 10.783 8.198 1.00 98.69 173 ILE A CA 1
ATOM 1293 C C . ILE A 1 173 ? -6.680 11.884 7.363 1.00 98.69 173 ILE A C 1
ATOM 1295 O O . ILE A 1 173 ? -7.905 11.963 7.255 1.00 98.69 173 ILE A O 1
ATOM 1299 N N . GLY A 1 174 ? -5.855 12.754 6.791 1.00 98.31 174 GLY A N 1
ATOM 1300 C CA . GLY A 1 174 ? -6.277 13.805 5.873 1.00 98.31 174 GLY A CA 1
ATOM 1301 C C . GLY A 1 174 ? -6.021 13.383 4.435 1.00 98.31 174 GLY A C 1
ATOM 1302 O O . GLY A 1 174 ? -4.943 12.883 4.127 1.00 98.31 174 GLY A O 1
ATOM 1303 N N . TRP A 1 175 ? -6.996 13.613 3.559 1.00 98.56 175 TRP A N 1
ATOM 1304 C CA . TRP A 1 175 ? -6.927 13.263 2.140 1.00 98.56 175 TRP A CA 1
ATOM 1305 C C . TRP A 1 175 ? -6.956 14.511 1.266 1.00 98.56 175 TRP A C 1
ATOM 1307 O O . TRP A 1 175 ? -7.703 15.452 1.545 1.00 98.56 175 TRP A O 1
ATOM 1317 N N . SER A 1 176 ? -6.212 14.488 0.167 1.00 97.81 176 SER A N 1
ATOM 1318 C CA . SER A 1 176 ? -6.306 15.471 -0.913 1.00 97.81 176 SER A CA 1
ATOM 1319 C C . SER A 1 176 ? -6.198 14.763 -2.263 1.00 97.81 176 SER A C 1
ATOM 1321 O O . SER A 1 176 ? -5.848 13.590 -2.327 1.00 97.81 176 SER A O 1
ATOM 1323 N N . THR A 1 177 ? -6.539 15.453 -3.346 1.00 97.81 177 THR A N 1
ATOM 1324 C CA . THR A 1 177 ? -6.244 14.981 -4.704 1.00 97.81 177 THR A CA 1
ATOM 1325 C C . THR A 1 177 ? -5.090 15.829 -5.223 1.00 97.81 177 THR A C 1
ATOM 1327 O O . THR A 1 177 ? -5.306 17.026 -5.449 1.00 97.81 177 THR A O 1
ATOM 1330 N N . PRO A 1 178 ? -3.869 15.274 -5.341 1.00 95.94 178 PRO A N 1
ATOM 1331 C CA . PRO A 1 178 ? -2.734 16.000 -5.895 1.00 95.94 178 PRO A CA 1
ATOM 1332 C C . PRO A 1 178 ? -3.009 16.505 -7.313 1.00 95.94 178 PRO A C 1
ATOM 1334 O O . PRO A 1 178 ? -3.880 16.003 -8.026 1.00 95.94 178 PRO A O 1
ATOM 1337 N N . ALA A 1 179 ? -2.270 17.529 -7.734 1.00 94.25 179 ALA A N 1
ATOM 1338 C CA . ALA A 1 179 ? -2.425 18.074 -9.075 1.00 94.25 179 ALA A CA 1
ATOM 1339 C C . ALA A 1 179 ? -2.099 17.000 -10.126 1.00 94.25 179 ALA A C 1
ATOM 1341 O O . ALA A 1 179 ? -1.036 16.391 -10.086 1.00 94.25 179 ALA A O 1
ATOM 1342 N N . GLY A 1 180 ? -3.025 16.773 -11.061 1.00 91.75 180 GLY A N 1
ATOM 1343 C CA . GLY A 1 180 ? -2.866 15.776 -12.124 1.00 91.75 180 GLY A CA 1
ATOM 1344 C C . GLY A 1 180 ? -3.126 14.323 -11.710 1.00 91.75 180 GLY A C 1
ATOM 1345 O O . GLY A 1 180 ? -3.129 13.472 -12.591 1.00 91.75 180 GLY A O 1
ATOM 1346 N N . ALA A 1 181 ? -3.387 14.040 -10.429 1.00 94.25 181 ALA A N 1
ATOM 1347 C CA . ALA A 1 181 ? -3.724 12.696 -9.963 1.00 94.25 181 ALA A CA 1
ATOM 1348 C C . ALA A 1 181 ? -5.137 12.278 -10.396 1.00 94.25 181 ALA A C 1
ATOM 1350 O O . ALA A 1 181 ? -6.075 13.087 -10.378 1.00 94.25 181 ALA A O 1
ATOM 1351 N N . ALA A 1 182 ? -5.306 11.000 -10.730 1.00 93.12 182 ALA A N 1
ATOM 1352 C CA . ALA A 1 182 ? -6.613 10.407 -10.991 1.00 93.12 182 ALA A CA 1
ATOM 1353 C C . ALA A 1 182 ? -7.380 10.103 -9.692 1.00 93.12 182 ALA A C 1
ATOM 1355 O O . ALA A 1 182 ? -8.618 10.072 -9.697 1.00 93.12 182 ALA A O 1
ATOM 1356 N N . HIS A 1 183 ? -6.666 9.902 -8.579 1.00 95.19 183 HIS A N 1
ATOM 1357 C CA . HIS A 1 183 ? -7.237 9.473 -7.307 1.00 95.19 183 HIS A CA 1
ATOM 1358 C C . HIS A 1 183 ? -6.872 10.408 -6.137 1.00 95.19 183 HIS A C 1
ATOM 1360 O O . HIS A 1 183 ? -5.889 11.146 -6.177 1.00 95.19 183 HIS A O 1
ATOM 1366 N N . PRO A 1 184 ? -7.702 10.465 -5.075 1.00 97.44 184 PRO A N 1
ATOM 1367 C CA . PRO A 1 184 ? -7.299 11.097 -3.826 1.00 97.44 184 PRO A CA 1
ATOM 1368 C C . PRO A 1 184 ? -6.303 10.214 -3.067 1.00 97.44 184 PRO A C 1
ATOM 1370 O O . PRO A 1 184 ? -6.521 9.011 -2.935 1.00 97.44 184 PRO A O 1
ATOM 1373 N N . HIS A 1 185 ? -5.298 10.836 -2.459 1.00 98.19 185 HIS A N 1
ATOM 1374 C CA . HIS A 1 185 ? -4.289 10.175 -1.634 1.00 98.19 185 HIS A CA 1
ATOM 1375 C C . HIS A 1 185 ? -4.212 10.792 -0.238 1.00 98.19 185 HIS A C 1
ATOM 1377 O O . HIS A 1 185 ? -4.732 11.885 0.026 1.00 98.19 185 HIS A O 1
ATOM 1383 N N . VAL A 1 186 ? -3.578 10.071 0.682 1.00 98.50 186 VAL A N 1
ATOM 1384 C CA . VAL A 1 186 ? -3.323 10.544 2.042 1.00 98.50 186 VAL A CA 1
ATOM 1385 C C . VAL A 1 186 ? -2.365 11.724 1.969 1.00 98.50 186 VAL A C 1
ATOM 1387 O O . VAL A 1 186 ? -1.224 11.567 1.565 1.00 98.50 186 VAL A O 1
ATOM 1390 N N . ALA A 1 187 ? -2.817 12.904 2.378 1.00 97.94 187 ALA A N 1
ATOM 1391 C CA . ALA A 1 187 ? -2.012 14.119 2.440 1.00 97.94 187 ALA A CA 1
ATOM 1392 C C . ALA A 1 187 ? -1.338 14.286 3.804 1.00 97.94 187 ALA A C 1
ATOM 1394 O O . ALA A 1 187 ? -0.221 14.797 3.896 1.00 97.94 187 ALA A O 1
ATOM 1395 N N . THR A 1 188 ? -2.021 13.869 4.874 1.00 97.94 188 THR A N 1
ATOM 1396 C CA . THR A 1 188 ? -1.524 14.011 6.245 1.00 97.94 188 THR A CA 1
ATOM 1397 C C . THR A 1 188 ? -1.938 12.849 7.129 1.00 97.94 188 THR A C 1
ATOM 1399 O O . THR A 1 188 ? -3.070 12.373 7.044 1.00 97.94 188 THR A O 1
ATOM 1402 N N . VAL A 1 189 ? -1.071 12.485 8.068 1.00 98.44 189 VAL A N 1
ATOM 1403 C CA . VAL A 1 189 ? -1.407 11.608 9.195 1.00 98.44 189 VAL A CA 1
ATOM 1404 C C . VAL A 1 189 ? -1.061 12.347 10.479 1.00 98.44 189 VAL A C 1
ATOM 1406 O O . VAL A 1 189 ? 0.077 12.779 10.650 1.00 98.44 189 VAL A O 1
ATOM 1409 N N . THR A 1 190 ? -2.029 12.511 11.378 1.00 97.88 190 THR A N 1
ATOM 1410 C CA . THR A 1 190 ? -1.882 13.329 12.590 1.00 97.88 190 THR A CA 1
ATOM 1411 C C . THR A 1 190 ? -2.247 12.539 13.840 1.00 97.88 190 THR A C 1
ATOM 1413 O O . THR A 1 190 ? -3.305 11.915 13.895 1.00 97.88 190 THR A O 1
ATOM 1416 N N . THR A 1 191 ? -1.403 12.574 14.870 1.00 97.25 191 THR A N 1
ATOM 1417 C CA . THR A 1 191 ? -1.701 11.946 16.168 1.00 97.25 191 THR A CA 1
ATOM 1418 C C . THR A 1 191 ? -2.687 12.777 16.980 1.00 97.25 191 THR A C 1
ATOM 1420 O O . THR A 1 191 ? -2.898 13.961 16.719 1.00 97.25 191 THR A O 1
ATOM 1423 N N . ASP A 1 192 ? -3.201 12.210 18.071 1.00 95.69 192 ASP A N 1
ATOM 1424 C CA . ASP A 1 192 ? -3.714 13.047 19.157 1.00 95.69 192 ASP A CA 1
ATOM 1425 C C . ASP A 1 192 ? -2.648 14.061 19.627 1.00 95.69 192 ASP A C 1
ATOM 1427 O O . ASP A 1 192 ? -1.440 13.797 19.513 1.00 95.69 192 ASP A O 1
ATOM 1431 N N . PRO A 1 193 ? -3.063 15.201 20.206 1.00 94.75 193 PRO A N 1
ATOM 1432 C CA . PRO A 1 193 ? -2.139 16.141 20.826 1.00 94.75 193 PRO A CA 1
ATOM 1433 C C . PRO A 1 193 ? -1.272 15.463 21.889 1.00 94.75 193 PRO A C 1
ATOM 1435 O O . PRO A 1 193 ? -1.794 14.781 22.773 1.00 94.75 193 PRO A O 1
ATOM 1438 N N . VAL A 1 194 ? 0.044 15.688 21.841 1.00 90.88 194 VAL A N 1
ATOM 1439 C CA . VAL A 1 194 ? 0.974 15.175 22.863 1.00 90.88 194 VAL A CA 1
ATOM 1440 C C . VAL A 1 194 ? 0.638 15.755 24.241 1.00 90.88 194 VAL A C 1
ATOM 1442 O O . VAL A 1 194 ? 0.699 15.049 25.247 1.00 90.88 194 VAL A O 1
ATOM 1445 N N . THR A 1 195 ? 0.215 17.019 24.281 1.00 91.50 195 THR A N 1
ATOM 1446 C CA . THR A 1 195 ? -0.315 17.672 25.479 1.00 91.50 195 THR A CA 1
ATOM 1447 C C . THR A 1 195 ? -1.842 17.750 25.385 1.00 91.50 195 THR A C 1
ATOM 1449 O O . THR A 1 195 ? -2.362 18.452 24.508 1.00 91.50 195 THR A O 1
ATOM 1452 N N . PRO A 1 196 ? -2.592 17.084 26.288 1.00 88.56 196 PRO A N 1
ATOM 1453 C CA . PRO A 1 196 ? -4.051 17.114 26.276 1.00 88.56 196 PRO A CA 1
ATOM 1454 C C . PRO A 1 196 ? -4.607 18.544 26.280 1.00 88.56 196 PRO A C 1
ATOM 1456 O O . PRO A 1 196 ? -4.211 19.375 27.094 1.00 88.56 196 PRO A O 1
ATOM 1459 N N . GLY A 1 197 ? -5.530 18.832 25.360 1.00 89.94 197 GLY A N 1
ATOM 1460 C CA . GLY A 1 197 ? -6.143 20.157 25.211 1.00 89.94 197 GLY A CA 1
ATOM 1461 C C . GLY A 1 197 ? -5.302 21.194 24.451 1.00 89.94 197 GLY A C 1
ATOM 1462 O O . GLY A 1 197 ? -5.785 22.303 24.240 1.00 89.94 197 GLY A O 1
ATOM 1463 N N . ALA A 1 198 ? -4.089 20.854 24.000 1.00 92.56 198 ALA A N 1
ATOM 1464 C CA . ALA A 1 198 ? -3.218 21.746 23.233 1.00 92.56 198 ALA A CA 1
ATOM 1465 C C . ALA A 1 198 ? -3.006 21.221 21.796 1.00 92.56 198 ALA A C 1
ATOM 1467 O O . ALA A 1 198 ? -1.991 20.576 21.523 1.00 92.56 198 ALA A O 1
ATOM 1468 N N . PRO A 1 199 ? -3.931 21.491 20.852 1.00 88.38 199 PRO A N 1
ATOM 1469 C CA . PRO A 1 199 ? -3.946 20.859 19.528 1.00 88.38 199 PRO A CA 1
ATOM 1470 C C . PRO A 1 199 ? -2.667 21.063 18.703 1.00 88.38 199 PRO A C 1
ATOM 1472 O O . PRO A 1 199 ? -2.282 20.171 17.959 1.00 88.38 199 PRO A O 1
ATOM 1475 N N . GLY A 1 200 ? -1.954 22.180 18.888 1.00 89.06 200 GLY A N 1
ATOM 1476 C CA . GLY A 1 200 ? -0.680 22.445 18.203 1.00 89.06 200 GLY A CA 1
ATOM 1477 C C . GLY A 1 200 ? 0.482 21.528 18.608 1.00 89.06 200 GLY A C 1
ATOM 1478 O O . GLY A 1 200 ? 1.557 21.632 18.035 1.00 89.06 200 GLY A O 1
ATOM 1479 N N . THR A 1 201 ? 0.285 20.648 19.594 1.00 93.50 201 THR A N 1
ATOM 1480 C CA . THR A 1 201 ? 1.274 19.633 19.994 1.00 93.50 201 THR A CA 1
ATOM 1481 C C . THR A 1 201 ? 1.063 18.286 19.305 1.00 93.50 201 THR A C 1
ATOM 1483 O O . THR A 1 201 ? 1.779 17.335 19.606 1.00 93.50 201 THR A O 1
ATOM 1486 N N . ALA A 1 202 ? 0.066 18.167 18.424 1.00 95.00 202 ALA A N 1
ATOM 1487 C CA . ALA A 1 202 ? -0.127 16.972 17.618 1.00 95.00 202 ALA A CA 1
ATOM 1488 C C . ALA A 1 202 ? 1.027 16.803 16.622 1.00 95.00 202 ALA A C 1
ATOM 1490 O O . ALA A 1 202 ? 1.467 17.761 15.983 1.00 95.00 202 ALA A O 1
ATOM 1491 N N . LEU A 1 203 ? 1.506 15.572 16.482 1.00 95.06 203 LEU A N 1
ATOM 1492 C CA . LEU A 1 203 ? 2.535 15.227 15.514 1.00 95.06 203 LEU A CA 1
ATOM 1493 C C . LEU A 1 203 ? 1.862 14.961 14.169 1.00 95.06 203 LEU A C 1
ATOM 1495 O O . LEU A 1 203 ? 0.900 14.198 14.120 1.00 95.06 203 LEU A O 1
ATOM 1499 N N . THR A 1 204 ? 2.338 15.600 13.100 1.00 95.88 204 THR A N 1
ATOM 1500 C CA . THR A 1 204 ? 1.764 15.467 11.754 1.00 95.88 204 THR A CA 1
ATOM 1501 C C . THR A 1 204 ? 2.835 15.087 10.745 1.00 95.88 204 THR A C 1
ATOM 1503 O O . THR A 1 204 ? 3.811 15.814 10.593 1.00 95.88 204 THR A O 1
ATOM 1506 N N . TRP A 1 205 ? 2.617 13.972 10.056 1.00 95.81 205 TRP A N 1
ATOM 1507 C CA . TRP A 1 205 ? 3.353 13.570 8.864 1.00 95.81 205 TRP A CA 1
ATOM 1508 C C . TRP A 1 205 ? 2.639 14.140 7.645 1.00 95.81 205 TRP A C 1
ATOM 1510 O O . TRP A 1 205 ? 1.404 14.124 7.603 1.00 95.81 205 TRP A O 1
ATOM 1520 N N . SER A 1 206 ? 3.397 14.625 6.665 1.00 95.44 206 SER A N 1
ATOM 1521 C CA . SER A 1 206 ? 2.856 15.085 5.385 1.00 95.44 206 SER A CA 1
ATOM 1522 C C . SER A 1 206 ? 3.431 14.294 4.222 1.00 95.44 206 SER A C 1
ATOM 1524 O O . SER A 1 206 ? 4.594 13.889 4.243 1.00 95.44 206 SER A O 1
ATOM 1526 N N . TYR A 1 207 ? 2.600 14.116 3.206 1.00 95.31 207 TYR A N 1
ATOM 1527 C CA . TYR A 1 207 ? 2.879 13.301 2.036 1.00 95.31 207 TYR A CA 1
ATOM 1528 C C . TYR A 1 207 ? 2.693 14.166 0.794 1.00 95.31 207 TYR A C 1
ATOM 1530 O O . TYR A 1 207 ? 1.657 14.817 0.631 1.00 95.31 207 TYR A O 1
ATOM 1538 N N . GLU A 1 208 ? 3.709 14.199 -0.057 1.00 93.69 208 GLU A N 1
ATOM 1539 C CA . GLU A 1 208 ? 3.710 14.971 -1.297 1.00 93.69 208 GLU A CA 1
ATOM 1540 C C . GLU A 1 208 ? 3.808 14.027 -2.488 1.00 93.69 208 GLU A C 1
ATOM 1542 O O . GLU A 1 208 ? 4.499 13.006 -2.428 1.00 93.69 208 GLU A O 1
ATOM 1547 N N . TYR A 1 209 ? 3.111 14.386 -3.562 1.00 93.00 209 TYR A N 1
ATOM 1548 C CA . TYR A 1 209 ? 2.917 13.520 -4.711 1.00 93.00 209 TYR A CA 1
ATOM 1549 C C . TYR A 1 209 ? 3.224 14.241 -6.018 1.00 93.00 209 TYR A C 1
ATOM 1551 O O . TYR A 1 209 ? 2.921 15.427 -6.170 1.00 93.00 209 TYR A O 1
ATOM 1559 N N . ASP A 1 210 ? 3.731 13.469 -6.969 1.00 90.06 210 ASP A N 1
ATOM 1560 C CA . ASP A 1 210 ? 3.803 13.788 -8.387 1.00 90.06 210 ASP A CA 1
ATOM 1561 C C . ASP A 1 210 ? 2.687 13.004 -9.092 1.00 90.06 210 ASP A C 1
ATOM 1563 O O . ASP A 1 210 ? 2.812 11.806 -9.335 1.00 90.06 210 ASP A O 1
ATOM 1567 N N . THR A 1 211 ? 1.540 13.638 -9.346 1.00 90.75 211 THR A N 1
ATOM 1568 C CA . THR A 1 211 ? 0.300 12.950 -9.768 1.00 90.75 211 THR A CA 1
ATOM 1569 C C . THR A 1 211 ? -0.113 11.849 -8.771 1.00 90.75 211 THR A C 1
ATOM 1571 O O . THR A 1 211 ? -0.316 12.159 -7.597 1.00 90.75 211 THR A O 1
ATOM 1574 N N . ASP A 1 212 ? -0.230 10.589 -9.200 1.00 91.69 212 ASP A N 1
ATOM 1575 C CA . ASP A 1 212 ? -0.548 9.433 -8.353 1.00 91.69 212 ASP A CA 1
ATOM 1576 C C . ASP A 1 212 ? 0.710 8.764 -7.744 1.00 91.69 212 ASP A C 1
ATOM 1578 O O . ASP A 1 212 ? 0.641 7.634 -7.261 1.00 91.69 212 ASP A O 1
ATOM 1582 N N . LEU A 1 213 ? 1.878 9.420 -7.768 1.00 89.38 213 LEU A N 1
ATOM 1583 C CA . LEU A 1 213 ? 3.135 8.892 -7.224 1.00 89.38 213 LEU A CA 1
ATOM 1584 C C . LEU A 1 213 ? 3.553 9.602 -5.949 1.00 89.38 213 LEU A C 1
ATOM 1586 O O . LEU A 1 213 ? 3.741 10.814 -5.951 1.00 89.38 213 LEU A O 1
ATOM 1590 N N . LEU A 1 214 ? 3.774 8.847 -4.873 1.00 91.69 214 LEU A N 1
ATOM 1591 C CA . LEU A 1 214 ? 4.315 9.398 -3.636 1.00 91.69 214 LEU A CA 1
ATOM 1592 C C . LEU A 1 214 ? 5.795 9.762 -3.815 1.00 91.69 214 LEU A C 1
ATOM 1594 O O . LEU A 1 214 ? 6.644 8.893 -4.004 1.00 91.69 214 LEU A O 1
ATOM 1598 N N . GLU A 1 215 ? 6.106 11.052 -3.721 1.00 89.56 215 GLU A N 1
ATOM 1599 C CA . GLU A 1 215 ? 7.444 11.589 -3.971 1.00 89.56 215 GLU A CA 1
ATOM 1600 C C . GLU A 1 215 ? 8.197 11.886 -2.673 1.00 89.56 215 GLU A C 1
ATOM 1602 O O . GLU A 1 215 ? 9.403 11.642 -2.587 1.00 89.56 215 GLU A O 1
ATOM 1607 N N . ARG A 1 216 ? 7.506 12.398 -1.647 1.00 89.62 216 ARG A N 1
ATOM 1608 C CA . ARG A 1 216 ? 8.133 12.760 -0.369 1.00 89.62 216 ARG A CA 1
ATOM 1609 C C . ARG A 1 216 ? 7.252 12.446 0.824 1.00 89.62 216 ARG A C 1
ATOM 1611 O O . ARG A 1 216 ? 6.045 12.679 0.805 1.00 89.62 216 ARG A O 1
ATOM 1618 N N . VAL A 1 217 ? 7.902 12.011 1.901 1.00 92.25 217 VAL A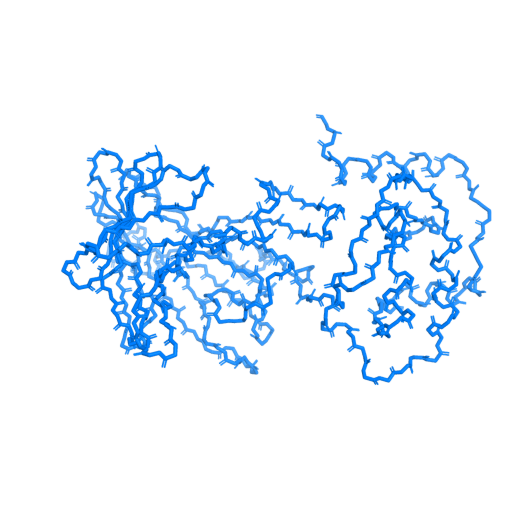 N 1
ATOM 1619 C CA . VAL A 1 217 ? 7.293 11.860 3.227 1.00 92.25 217 VAL A CA 1
ATOM 1620 C C . VAL A 1 217 ? 8.070 12.701 4.221 1.00 92.25 217 VAL A C 1
ATOM 1622 O O . VAL A 1 217 ? 9.276 12.524 4.389 1.00 92.25 217 VAL A O 1
ATOM 1625 N N . CYS A 1 218 ? 7.386 13.638 4.868 1.00 92.06 218 CYS A N 1
ATOM 1626 C CA . CYS A 1 218 ? 7.987 14.546 5.835 1.00 92.06 218 CYS A CA 1
ATOM 1627 C C . CYS A 1 218 ? 7.518 14.201 7.253 1.00 92.06 218 CYS A C 1
ATOM 1629 O O . CYS A 1 218 ? 6.305 14.151 7.493 1.00 92.06 218 CYS A O 1
ATOM 1631 N N . PRO A 1 219 ? 8.445 13.980 8.202 1.00 90.06 219 PRO A N 1
ATOM 1632 C CA . PRO A 1 219 ? 8.092 13.746 9.591 1.00 90.06 219 PRO A CA 1
ATOM 1633 C C . PRO A 1 219 ? 7.643 15.045 10.296 1.00 90.06 219 PRO A C 1
ATOM 1635 O O . PRO A 1 219 ? 7.882 16.153 9.810 1.00 90.06 219 PRO A O 1
ATOM 1638 N N . PRO A 1 220 ? 7.018 14.935 11.480 1.00 90.62 220 PRO A N 1
ATOM 1639 C CA . PRO A 1 220 ? 6.583 16.083 12.264 1.00 90.62 220 PRO A CA 1
ATOM 1640 C C . PRO A 1 220 ? 7.724 17.041 12.620 1.00 90.62 220 PRO A C 1
ATOM 1642 O O . PRO A 1 220 ? 8.800 16.622 13.037 1.00 90.62 220 PRO A O 1
ATOM 1645 N N . GLY A 1 221 ? 7.445 18.345 12.559 1.00 80.81 221 GLY A N 1
ATOM 1646 C CA . GLY A 1 221 ? 8.349 19.388 13.061 1.00 80.81 221 GLY A CA 1
ATOM 1647 C C . GLY A 1 221 ? 9.438 19.843 12.086 1.00 80.81 221 GLY A C 1
ATOM 1648 O O . GLY A 1 221 ? 10.199 20.745 12.430 1.00 80.81 221 GLY A O 1
ATOM 1649 N N . THR A 1 222 ? 9.495 19.285 10.874 1.00 75.94 222 THR A N 1
ATOM 1650 C CA . THR A 1 222 ? 10.464 19.668 9.839 1.00 75.94 222 THR A CA 1
ATOM 1651 C C . THR A 1 222 ? 9.882 19.488 8.440 1.00 75.94 222 THR A C 1
ATOM 1653 O O . THR A 1 222 ? 9.134 18.555 8.177 1.00 75.94 222 THR A O 1
ATOM 1656 N N . SER A 1 223 ? 10.232 20.392 7.526 1.00 72.88 223 SER A N 1
ATOM 1657 C CA . SER A 1 223 ? 9.932 20.268 6.093 1.00 72.88 223 SER A CA 1
ATOM 1658 C C . SER A 1 223 ? 11.184 19.983 5.259 1.00 72.88 223 SER A C 1
ATOM 1660 O O . SER A 1 223 ? 11.107 19.955 4.034 1.00 72.88 223 SER A O 1
ATOM 1662 N N . THR A 1 224 ? 12.347 19.834 5.903 1.00 71.00 224 THR A N 1
ATOM 1663 C CA . THR A 1 224 ? 13.652 19.679 5.238 1.00 71.00 224 THR A CA 1
ATOM 1664 C C . THR A 1 224 ? 14.264 18.295 5.421 1.00 71.00 224 THR A C 1
ATOM 1666 O O . THR A 1 224 ? 15.098 17.904 4.616 1.00 71.00 224 THR A O 1
ATOM 1669 N N . GLU A 1 225 ? 13.850 17.534 6.438 1.00 78.75 225 GLU A N 1
ATOM 1670 C CA . GLU A 1 225 ? 14.311 16.153 6.678 1.00 78.75 225 GLU A CA 1
ATOM 1671 C C . GLU A 1 225 ? 13.299 15.135 6.134 1.00 78.75 225 GLU A C 1
ATOM 1673 O O . GLU A 1 225 ? 12.900 14.191 6.813 1.00 78.75 225 GLU A O 1
ATOM 1678 N N . CYS A 1 226 ? 12.818 15.370 4.916 1.00 83.62 226 CYS A N 1
ATOM 1679 C CA . CYS A 1 226 ? 11.857 14.480 4.278 1.00 83.62 226 CYS A CA 1
ATOM 1680 C C . CYS A 1 226 ? 12.580 13.336 3.566 1.00 83.62 226 CYS A C 1
ATOM 1682 O O . CYS A 1 226 ? 13.590 13.556 2.896 1.00 83.62 226 CYS A O 1
ATOM 1684 N N . ALA A 1 227 ? 12.025 12.130 3.654 1.00 81.56 227 ALA A N 1
ATOM 1685 C CA . ALA A 1 227 ? 12.460 11.018 2.824 1.00 81.56 227 ALA A CA 1
ATOM 1686 C C . ALA A 1 227 ? 12.042 11.289 1.370 1.00 81.56 227 ALA A C 1
ATOM 1688 O O . ALA A 1 227 ? 10.858 11.510 1.103 1.00 81.56 227 ALA A O 1
ATOM 1689 N N . SER A 1 228 ? 13.010 11.291 0.447 1.00 80.62 228 SER A N 1
ATOM 1690 C CA . SER A 1 228 ? 12.746 11.326 -0.996 1.00 80.62 228 SER A CA 1
ATOM 1691 C C . SER A 1 228 ? 12.525 9.910 -1.506 1.00 80.62 228 SER A C 1
ATOM 1693 O O . SER A 1 228 ? 13.345 9.023 -1.273 1.00 80.62 228 SER A O 1
ATOM 1695 N N . LEU A 1 229 ? 11.429 9.717 -2.225 1.00 72.25 229 LEU A N 1
ATOM 1696 C CA . LEU A 1 229 ? 11.000 8.447 -2.803 1.00 72.25 229 LEU A CA 1
ATOM 1697 C C . LEU A 1 229 ? 11.129 8.464 -4.332 1.00 72.25 229 LEU A C 1
ATOM 1699 O O . LEU A 1 229 ? 10.563 7.620 -5.016 1.00 72.25 229 LEU A O 1
ATOM 1703 N N . SER A 1 230 ? 11.918 9.398 -4.876 1.00 61.25 230 SER A N 1
ATOM 1704 C CA . SER A 1 230 ? 12.133 9.576 -6.318 1.00 61.25 230 SER A CA 1
ATOM 1705 C C . SER A 1 230 ? 12.645 8.322 -7.041 1.00 61.25 230 SER A C 1
ATOM 1707 O O . SER A 1 230 ? 12.427 8.184 -8.239 1.00 61.25 230 SER A O 1
ATOM 1709 N N . ILE A 1 231 ? 13.283 7.393 -6.321 1.00 55.44 231 ILE A N 1
ATOM 1710 C CA . ILE A 1 231 ? 13.740 6.095 -6.847 1.00 55.44 231 ILE A CA 1
ATOM 1711 C C . ILE A 1 231 ? 12.600 5.084 -7.078 1.00 55.44 231 ILE A C 1
ATOM 1713 O O . ILE A 1 231 ? 12.797 4.094 -7.773 1.00 55.44 231 ILE A O 1
ATOM 1717 N N . PHE A 1 232 ? 11.408 5.330 -6.526 1.00 55.19 232 PHE A N 1
ATOM 1718 C CA . PHE A 1 232 ? 10.214 4.484 -6.659 1.00 55.19 232 PHE A CA 1
ATOM 1719 C C . PHE A 1 232 ? 9.206 5.047 -7.673 1.00 55.19 232 PHE A C 1
ATOM 1721 O O . PHE A 1 232 ? 8.050 4.632 -7.700 1.00 55.19 232 PHE A O 1
ATOM 1728 N N . LYS A 1 233 ? 9.618 6.035 -8.482 1.00 53.69 233 LYS A N 1
ATOM 1729 C CA . LYS A 1 233 ? 8.701 6.828 -9.312 1.00 53.69 233 LYS A CA 1
ATOM 1730 C C . LYS A 1 233 ? 8.013 6.027 -10.418 1.00 53.69 233 LYS A C 1
ATOM 1732 O O . LYS A 1 233 ? 6.821 6.206 -10.638 1.00 53.69 233 LYS A O 1
ATOM 1737 N N . ASN A 1 234 ? 8.714 5.152 -11.130 1.00 58.88 234 ASN A N 1
ATOM 1738 C CA . ASN A 1 234 ? 8.199 4.677 -12.414 1.00 58.88 234 ASN A CA 1
ATOM 1739 C C . ASN A 1 234 ? 8.156 3.156 -12.483 1.00 58.88 234 ASN A C 1
ATOM 1741 O O . ASN A 1 234 ? 9.146 2.480 -12.205 1.00 58.88 234 ASN A O 1
ATOM 1745 N N . SER A 1 235 ? 7.001 2.627 -12.895 1.00 66.50 235 SER A N 1
ATOM 1746 C CA . SER A 1 235 ? 6.965 1.277 -13.437 1.00 66.50 235 SER A CA 1
ATOM 1747 C C . SER A 1 235 ? 7.801 1.271 -14.714 1.00 66.50 235 SER A C 1
ATOM 1749 O O . SER A 1 235 ? 7.832 2.262 -15.446 1.00 66.50 235 SER A O 1
ATOM 1751 N N . ILE A 1 236 ? 8.425 0.139 -15.035 1.00 72.00 236 ILE A N 1
ATOM 1752 C CA . ILE A 1 236 ? 9.106 -0.044 -16.324 1.00 72.00 236 ILE A CA 1
ATOM 1753 C C . ILE A 1 236 ? 8.164 0.238 -17.512 1.00 72.00 236 ILE A C 1
ATOM 1755 O O . ILE A 1 236 ? 8.609 0.666 -18.570 1.00 72.00 236 ILE A O 1
ATOM 1759 N N . ILE A 1 237 ? 6.852 0.068 -17.316 1.00 73.25 237 ILE A N 1
ATOM 1760 C CA . ILE A 1 237 ? 5.824 0.338 -18.325 1.00 73.25 237 ILE A CA 1
ATOM 1761 C C . ILE A 1 237 ? 5.717 1.836 -18.643 1.00 73.25 237 ILE A C 1
ATOM 1763 O O . ILE A 1 237 ? 5.479 2.190 -19.792 1.00 73.25 237 ILE A O 1
ATOM 1767 N N . ASP A 1 238 ? 5.925 2.724 -17.669 1.00 73.25 238 ASP A N 1
ATOM 1768 C CA . ASP A 1 238 ? 5.827 4.174 -17.901 1.00 73.25 238 ASP A CA 1
ATOM 1769 C C . ASP A 1 238 ? 6.998 4.721 -18.721 1.00 73.25 238 ASP A C 1
ATOM 1771 O O . ASP A 1 238 ? 6.894 5.789 -19.313 1.00 73.25 238 ASP A O 1
ATOM 1775 N N . ALA A 1 239 ? 8.113 3.989 -18.754 1.00 79.31 239 ALA A N 1
ATOM 1776 C CA . ALA A 1 239 ? 9.280 4.326 -19.556 1.00 79.31 239 ALA A CA 1
ATOM 1777 C C . ALA A 1 239 ? 9.163 3.822 -21.010 1.00 79.31 239 ALA A C 1
ATOM 1779 O O . ALA A 1 239 ? 10.074 4.024 -21.808 1.00 79.31 239 ALA A O 1
ATOM 1780 N N . ILE A 1 240 ? 8.067 3.157 -21.390 1.00 83.25 240 ILE A N 1
ATOM 1781 C CA . ILE A 1 240 ? 7.839 2.706 -22.770 1.00 83.25 240 ILE A CA 1
ATOM 1782 C C . ILE A 1 240 ? 7.478 3.909 -23.641 1.00 83.25 240 ILE A C 1
ATOM 1784 O O . ILE A 1 240 ? 6.471 4.582 -23.418 1.00 83.25 240 ILE A O 1
ATOM 1788 N N . ARG A 1 241 ? 8.271 4.151 -24.688 1.00 82.06 241 ARG A N 1
ATOM 1789 C CA . ARG A 1 241 ? 7.990 5.204 -25.670 1.00 82.06 241 ARG A CA 1
ATOM 1790 C C . ARG A 1 241 ? 7.121 4.668 -26.804 1.00 82.06 241 ARG A C 1
ATOM 1792 O O . ARG A 1 241 ? 7.341 3.572 -27.309 1.00 82.06 241 ARG A O 1
ATOM 1799 N N . GLU A 1 242 ? 6.180 5.486 -27.278 1.00 76.38 242 GLU A N 1
ATOM 1800 C CA . GLU A 1 242 ? 5.350 5.152 -28.451 1.00 76.38 242 GLU A CA 1
ATOM 1801 C C . GLU A 1 242 ? 6.144 5.134 -29.770 1.00 76.38 242 GLU A C 1
ATOM 1803 O O . GLU A 1 242 ? 5.678 4.597 -30.775 1.00 76.38 242 GLU A O 1
ATOM 1808 N N . ILE A 1 243 ? 7.331 5.751 -29.789 1.00 73.31 243 ILE A N 1
ATOM 1809 C CA . ILE A 1 243 ? 8.172 5.907 -30.976 1.00 73.31 243 ILE A CA 1
ATOM 1810 C C . ILE A 1 243 ? 9.599 5.475 -30.639 1.00 73.31 243 ILE A C 1
ATOM 1812 O O . ILE A 1 243 ? 10.126 5.808 -29.578 1.00 73.31 243 ILE A O 1
ATOM 1816 N N . THR A 1 244 ? 10.235 4.785 -31.584 1.00 76.56 244 THR A N 1
ATOM 1817 C CA . THR A 1 244 ? 11.644 4.387 -31.526 1.00 76.56 244 THR A CA 1
ATOM 1818 C C . THR A 1 244 ? 12.569 5.593 -31.346 1.00 76.56 244 THR A C 1
ATOM 1820 O O . THR A 1 244 ? 12.464 6.591 -32.068 1.00 76.56 244 THR A O 1
ATOM 1823 N N . GLY A 1 245 ? 13.503 5.496 -30.401 1.00 71.81 245 GLY A N 1
ATOM 1824 C CA . GLY A 1 245 ? 14.538 6.502 -30.190 1.00 71.81 245 GLY A CA 1
ATOM 1825 C C . GLY A 1 245 ? 15.631 6.456 -31.256 1.00 71.81 245 GLY A C 1
ATOM 1826 O O . GLY A 1 245 ? 15.839 5.452 -31.932 1.00 71.81 245 GLY A O 1
ATOM 1827 N N . TRP A 1 246 ? 16.373 7.557 -31.403 1.00 64.50 246 TRP A N 1
ATOM 1828 C CA . TRP A 1 246 ? 17.388 7.703 -32.459 1.00 64.50 246 TRP A CA 1
ATOM 1829 C C . TRP A 1 246 ? 18.601 6.765 -32.322 1.00 64.50 246 TRP A C 1
ATOM 1831 O O . TRP A 1 246 ? 19.400 6.714 -33.247 1.00 64.50 246 TRP A O 1
ATOM 1841 N N . HIS A 1 247 ? 18.732 6.036 -31.207 1.00 79.00 247 HIS A N 1
ATOM 1842 C CA . HIS A 1 247 ? 19.876 5.163 -30.914 1.00 79.00 247 HIS A CA 1
ATOM 1843 C C . HIS A 1 247 ? 19.453 3.838 -30.250 1.00 79.00 247 HIS A C 1
ATOM 1845 O O . HIS A 1 247 ? 20.283 3.192 -29.625 1.00 79.00 247 HIS A O 1
ATOM 1851 N N . ASP A 1 248 ? 18.182 3.419 -30.334 1.00 84.12 248 ASP A N 1
ATOM 1852 C CA . ASP A 1 248 ? 17.700 2.238 -29.585 1.00 84.12 248 ASP A CA 1
ATOM 1853 C C . ASP A 1 248 ? 18.500 0.968 -29.916 1.00 84.12 248 ASP A C 1
ATOM 1855 O O . ASP A 1 248 ? 18.859 0.214 -29.014 1.00 84.12 248 ASP A O 1
ATOM 1859 N N . ASP A 1 249 ? 18.845 0.766 -31.191 1.00 88.88 249 ASP A N 1
ATOM 1860 C CA . ASP A 1 249 ? 19.656 -0.375 -31.632 1.00 88.88 249 ASP A CA 1
ATOM 1861 C C . ASP A 1 249 ? 21.103 -0.304 -31.114 1.00 88.88 249 ASP A C 1
ATOM 1863 O O . ASP A 1 249 ? 21.676 -1.320 -30.716 1.00 88.88 249 ASP A O 1
ATOM 1867 N N . GLU A 1 250 ? 21.699 0.891 -31.097 1.00 92.00 250 GLU A N 1
ATOM 1868 C CA . GLU A 1 250 ? 23.070 1.110 -30.621 1.00 92.00 250 GLU A CA 1
ATOM 1869 C C . GLU A 1 250 ? 23.152 0.967 -29.100 1.00 92.00 250 GLU A C 1
ATOM 1871 O O . GLU A 1 250 ? 24.055 0.305 -28.592 1.00 92.00 250 GLU A O 1
ATOM 1876 N N . VAL A 1 251 ? 22.165 1.501 -28.378 1.00 91.88 251 VAL A N 1
ATOM 1877 C CA . VAL A 1 251 ? 22.016 1.343 -26.928 1.00 91.88 251 VAL A CA 1
ATOM 1878 C C . VAL A 1 251 ? 21.781 -0.122 -26.573 1.00 91.88 251 VAL A C 1
ATOM 1880 O O . VAL A 1 251 ? 22.459 -0.642 -25.693 1.00 91.88 251 VAL A O 1
ATOM 1883 N N . ALA A 1 252 ? 20.878 -0.824 -27.262 1.00 92.75 252 ALA A N 1
ATOM 1884 C CA . ALA A 1 252 ? 20.635 -2.241 -26.998 1.00 92.75 252 ALA A CA 1
ATOM 1885 C C . ALA A 1 252 ? 21.896 -3.085 -27.246 1.00 92.75 252 ALA A C 1
ATOM 1887 O O . ALA A 1 252 ? 22.257 -3.902 -26.401 1.00 92.75 252 ALA A O 1
ATOM 1888 N N . SER A 1 253 ? 22.610 -2.842 -28.353 1.00 93.12 253 SER A N 1
ATOM 1889 C CA . SER A 1 253 ? 23.878 -3.524 -28.644 1.00 93.12 253 SER A CA 1
ATOM 1890 C C . SER A 1 253 ? 24.963 -3.203 -27.615 1.00 93.12 253 SER A C 1
ATOM 1892 O O . SER A 1 253 ? 25.771 -4.070 -27.286 1.00 93.12 253 SER A O 1
ATOM 1894 N N . TYR A 1 254 ? 25.002 -1.967 -27.124 1.00 94.06 254 TYR A N 1
ATOM 1895 C CA . TYR A 1 254 ? 25.921 -1.542 -26.079 1.00 94.06 254 TYR A CA 1
ATOM 1896 C C . TYR A 1 254 ? 25.636 -2.263 -24.755 1.00 94.06 254 TYR A C 1
ATOM 1898 O O . TYR A 1 254 ? 26.552 -2.832 -24.162 1.00 94.06 254 TYR A O 1
ATOM 1906 N N . LEU A 1 255 ? 24.366 -2.330 -24.342 1.00 94.31 255 LEU A N 1
ATOM 1907 C CA . LEU A 1 255 ? 23.939 -3.061 -23.147 1.00 94.31 255 LEU A CA 1
ATOM 1908 C C . LEU A 1 255 ? 24.247 -4.563 -23.244 1.00 94.31 255 LEU A C 1
ATOM 1910 O O . LEU A 1 255 ? 24.716 -5.138 -22.263 1.00 94.31 255 LEU A O 1
ATOM 1914 N N . ASP A 1 256 ? 24.041 -5.179 -24.416 1.00 93.50 256 ASP A N 1
ATOM 1915 C CA . ASP A 1 256 ? 24.393 -6.584 -24.690 1.00 93.50 256 ASP A CA 1
ATOM 1916 C C . ASP A 1 256 ? 25.909 -6.839 -24.626 1.00 93.50 256 ASP A C 1
ATOM 1918 O O . ASP A 1 256 ? 26.342 -7.952 -24.331 1.00 93.50 256 ASP A O 1
ATOM 1922 N N . SER A 1 257 ? 26.726 -5.815 -24.899 1.00 93.44 257 SER A N 1
ATOM 1923 C CA . SER A 1 257 ? 28.193 -5.895 -24.838 1.00 93.44 257 SER A CA 1
ATOM 1924 C C . SER A 1 257 ? 28.775 -5.701 -23.433 1.00 93.44 257 SER A C 1
ATOM 1926 O O . SER A 1 257 ? 29.996 -5.711 -23.272 1.00 93.44 257 SER A O 1
ATOM 1928 N N . GLY A 1 258 ? 27.908 -5.520 -22.430 1.00 92.31 258 GLY A N 1
ATOM 1929 C CA . GLY A 1 258 ? 28.267 -5.328 -21.030 1.00 92.31 258 GLY A CA 1
ATOM 1930 C C . GLY A 1 258 ? 29.248 -6.368 -20.491 1.00 92.31 258 GLY A C 1
ATOM 1931 O O . GLY A 1 258 ? 29.222 -7.543 -20.854 1.00 92.31 258 GLY A O 1
ATOM 1932 N N . ILE A 1 259 ? 30.108 -5.939 -19.572 1.00 91.81 259 ILE A N 1
ATOM 1933 C CA . ILE A 1 259 ? 31.023 -6.825 -18.859 1.00 91.81 259 ILE A CA 1
ATOM 1934 C C . ILE A 1 259 ? 30.218 -7.589 -17.797 1.00 91.81 259 ILE A C 1
ATOM 1936 O O . ILE A 1 259 ? 29.615 -6.950 -16.932 1.00 91.81 259 ILE A O 1
ATOM 1940 N N . PRO A 1 260 ? 30.206 -8.932 -17.807 1.00 88.81 260 PRO A N 1
ATOM 1941 C CA . PRO A 1 260 ? 29.476 -9.707 -16.812 1.00 88.81 260 PRO A CA 1
ATOM 1942 C C . PRO A 1 260 ? 30.130 -9.605 -15.431 1.00 88.81 260 PRO A C 1
ATOM 1944 O O . PRO A 1 260 ? 31.293 -9.969 -15.253 1.00 88.81 260 PRO A O 1
ATOM 1947 N N . LEU A 1 261 ? 29.358 -9.137 -14.448 1.00 86.25 261 LEU A N 1
ATOM 1948 C CA . LEU A 1 261 ? 29.710 -9.162 -13.024 1.00 86.25 261 LEU A CA 1
ATOM 1949 C C . LEU A 1 261 ? 29.160 -10.413 -12.337 1.00 86.25 261 LEU A C 1
ATOM 1951 O O . LEU A 1 261 ? 29.864 -11.054 -11.558 1.00 86.25 261 LEU A O 1
ATOM 1955 N N . ILE A 1 262 ? 27.902 -10.756 -12.623 1.00 82.12 262 ILE A N 1
ATOM 1956 C CA . ILE A 1 262 ? 27.224 -11.936 -12.081 1.00 82.12 262 ILE A CA 1
ATOM 1957 C C . ILE A 1 262 ? 26.532 -12.641 -13.237 1.00 82.12 262 ILE A C 1
ATOM 1959 O O . ILE A 1 262 ? 25.673 -12.056 -13.892 1.00 82.12 262 ILE A O 1
ATOM 1963 N N . ASP A 1 263 ? 26.882 -13.903 -13.456 1.00 83.88 263 ASP A N 1
ATOM 1964 C CA . ASP A 1 263 ? 26.215 -14.749 -14.438 1.00 83.88 263 ASP A CA 1
ATOM 1965 C C . ASP A 1 263 ? 25.224 -15.681 -13.734 1.00 83.88 263 ASP A C 1
ATOM 1967 O O . ASP A 1 263 ? 25.595 -16.453 -12.843 1.00 83.88 263 ASP A O 1
ATOM 1971 N N . ILE A 1 264 ? 23.952 -15.583 -14.113 1.00 79.25 264 ILE A N 1
ATOM 1972 C CA . ILE A 1 264 ? 22.864 -16.382 -13.564 1.00 79.25 264 ILE A CA 1
ATOM 1973 C C . ILE A 1 264 ? 22.314 -17.262 -14.679 1.00 79.25 264 ILE A C 1
ATOM 1975 O O . ILE A 1 264 ? 21.656 -16.804 -15.610 1.00 79.25 264 ILE A O 1
ATOM 1979 N N . MET A 1 265 ? 22.529 -18.569 -14.547 1.00 79.12 265 MET A N 1
ATOM 1980 C CA . MET A 1 265 ? 22.009 -19.566 -15.480 1.00 79.12 265 MET A CA 1
ATOM 1981 C C . MET A 1 265 ? 20.516 -19.840 -15.249 1.00 79.12 265 MET A C 1
ATOM 1983 O O . MET A 1 265 ? 20.123 -20.927 -14.821 1.00 79.12 265 MET A O 1
ATOM 1987 N N . GLU A 1 266 ? 19.675 -18.856 -15.537 1.00 79.62 266 GLU A N 1
ATOM 1988 C CA . GLU A 1 266 ? 18.221 -18.987 -15.487 1.00 79.62 266 GLU A CA 1
ATOM 1989 C C . GLU A 1 266 ? 17.548 -18.536 -16.788 1.00 79.62 266 GLU A C 1
ATOM 1991 O O . GLU A 1 266 ? 18.202 -18.209 -17.778 1.00 79.62 266 GLU A O 1
ATOM 1996 N N . SER A 1 267 ? 16.216 -18.515 -16.788 1.00 81.44 267 SER A N 1
ATOM 1997 C CA . SER A 1 267 ? 15.445 -17.808 -17.801 1.00 81.44 267 SER A CA 1
ATOM 1998 C C . SER A 1 267 ? 14.395 -16.933 -17.131 1.00 81.44 267 SER A C 1
ATOM 2000 O O . SER A 1 267 ? 13.525 -17.444 -16.423 1.00 81.44 267 SER A O 1
ATOM 2002 N N . THR A 1 268 ? 14.451 -15.631 -17.396 1.00 78.81 268 THR A N 1
ATOM 2003 C CA . THR A 1 268 ? 13.441 -14.678 -16.935 1.00 78.81 268 THR A CA 1
ATOM 2004 C C . THR A 1 268 ? 12.272 -14.649 -17.910 1.00 78.81 268 THR A C 1
ATOM 2006 O O . THR A 1 268 ? 12.401 -14.999 -19.090 1.00 78.81 268 THR A O 1
ATOM 2009 N N . THR A 1 269 ? 11.094 -14.305 -17.400 1.00 79.69 269 THR A N 1
ATOM 2010 C CA . THR A 1 269 ? 9.947 -13.945 -18.239 1.00 79.69 269 THR A CA 1
ATOM 2011 C C . THR A 1 269 ? 10.016 -12.450 -18.513 1.00 79.69 269 THR A C 1
ATOM 2013 O O . THR A 1 269 ? 10.323 -11.683 -17.606 1.00 79.69 269 THR A O 1
ATOM 2016 N N . ASP A 1 270 ? 9.697 -12.046 -19.736 1.00 81.19 270 ASP A N 1
ATOM 2017 C CA . ASP A 1 270 ? 9.468 -10.647 -20.086 1.00 81.19 270 ASP A CA 1
ATOM 2018 C C . ASP A 1 270 ? 8.411 -10.013 -19.167 1.00 81.19 270 ASP A C 1
ATOM 2020 O O . ASP A 1 270 ? 7.262 -10.456 -19.125 1.00 81.19 270 ASP A O 1
ATOM 2024 N N . VAL A 1 271 ? 8.813 -8.984 -18.420 1.00 73.75 271 VAL A N 1
ATOM 2025 C CA . VAL A 1 271 ? 7.965 -8.330 -17.412 1.00 73.75 271 VAL A CA 1
ATOM 2026 C C . VAL A 1 271 ? 6.960 -7.346 -18.018 1.00 73.75 271 VAL A C 1
ATOM 2028 O O . VAL A 1 271 ? 6.048 -6.913 -17.318 1.00 73.75 271 VAL A O 1
ATOM 2031 N N . ILE A 1 272 ? 7.106 -7.005 -19.303 1.00 79.44 272 ILE A N 1
ATOM 2032 C CA . ILE A 1 272 ? 6.221 -6.087 -20.028 1.00 79.44 272 ILE A CA 1
ATOM 2033 C C . ILE A 1 272 ? 5.189 -6.882 -20.833 1.00 79.44 272 ILE A C 1
ATOM 2035 O O . ILE A 1 272 ? 3.987 -6.713 -20.636 1.00 79.44 272 ILE A O 1
ATOM 2039 N N . GLY A 1 273 ? 5.645 -7.758 -21.732 1.00 78.75 273 GLY A N 1
ATOM 2040 C CA . GLY A 1 273 ? 4.766 -8.518 -22.628 1.00 78.75 273 GLY A CA 1
ATOM 2041 C C . GLY A 1 273 ? 4.358 -9.898 -22.116 1.00 78.75 273 GLY A C 1
ATOM 2042 O O . GLY A 1 273 ? 3.350 -10.433 -22.564 1.00 78.75 273 GLY A O 1
ATOM 2043 N N . GLY A 1 274 ? 5.113 -10.501 -21.193 1.00 78.31 274 GLY A N 1
ATOM 2044 C CA . GLY A 1 274 ? 4.813 -11.818 -20.610 1.00 78.31 274 GLY A CA 1
ATOM 2045 C C . GLY A 1 274 ? 5.093 -13.039 -21.501 1.00 78.31 274 GLY A C 1
ATOM 2046 O O . GLY A 1 274 ? 5.188 -14.153 -20.984 1.00 78.31 274 GLY A O 1
ATOM 2047 N N . ASP A 1 275 ? 5.253 -12.856 -22.813 1.00 77.94 275 ASP A N 1
ATOM 2048 C CA . ASP A 1 275 ? 5.315 -13.957 -23.787 1.00 77.94 275 ASP A CA 1
ATOM 2049 C C . ASP A 1 275 ? 6.741 -14.454 -24.081 1.00 77.94 275 ASP A C 1
ATOM 2051 O O . ASP A 1 275 ? 6.935 -15.595 -24.516 1.00 77.94 275 ASP A O 1
ATOM 2055 N N . ALA A 1 276 ? 7.755 -13.619 -23.845 1.00 84.62 276 ALA A N 1
ATOM 2056 C CA . ALA A 1 276 ? 9.143 -13.944 -24.149 1.00 84.62 276 ALA A CA 1
ATOM 2057 C C . ALA A 1 276 ? 9.901 -14.515 -22.940 1.00 84.62 276 ALA A C 1
ATOM 2059 O O . ALA A 1 276 ? 9.647 -14.186 -21.779 1.00 84.62 276 ALA A O 1
ATOM 2060 N N . ARG A 1 277 ? 10.870 -15.385 -23.241 1.00 86.19 277 ARG A N 1
ATOM 2061 C CA . ARG A 1 277 ? 11.805 -15.971 -22.278 1.00 86.19 277 ARG A CA 1
ATOM 2062 C C . ARG A 1 277 ? 13.216 -15.511 -22.591 1.00 86.19 277 ARG A C 1
ATOM 2064 O O . ARG A 1 277 ? 13.688 -15.712 -23.708 1.00 86.19 277 ARG A O 1
ATOM 2071 N N . ILE A 1 278 ? 13.885 -14.931 -21.602 1.00 86.75 278 ILE A N 1
ATOM 2072 C CA . ILE A 1 278 ? 15.204 -14.324 -21.773 1.00 86.75 278 ILE A CA 1
ATOM 2073 C C . ILE A 1 278 ? 16.206 -15.148 -20.974 1.00 86.75 278 ILE A C 1
ATOM 2075 O O . ILE A 1 278 ? 16.084 -15.294 -19.758 1.00 86.75 278 ILE A O 1
ATOM 2079 N N . SER A 1 279 ? 17.156 -15.770 -21.671 1.00 86.44 279 SER A N 1
ATOM 2080 C CA . SER A 1 279 ? 18.198 -16.575 -21.030 1.00 86.44 279 SER A CA 1
ATOM 2081 C C . SER A 1 279 ? 19.143 -15.662 -20.263 1.00 86.44 279 SER A C 1
ATOM 2083 O O . SER A 1 279 ? 19.625 -14.683 -20.824 1.00 86.44 279 SER A O 1
ATOM 2085 N N . GLY A 1 280 ? 19.404 -15.995 -19.002 1.00 82.12 280 GLY A N 1
ATOM 2086 C CA . GLY A 1 280 ? 20.247 -15.205 -18.112 1.00 82.12 280 GLY A CA 1
ATOM 2087 C C . GLY A 1 280 ? 19.756 -13.776 -17.908 1.00 82.12 280 GLY A C 1
ATOM 2088 O O . GLY A 1 280 ? 20.569 -12.900 -17.672 1.00 82.12 280 GLY A O 1
ATOM 2089 N N . GLY A 1 281 ? 18.451 -13.498 -18.023 1.00 83.56 281 GLY A N 1
ATOM 2090 C CA . GLY A 1 281 ? 17.953 -12.118 -17.949 1.00 83.56 281 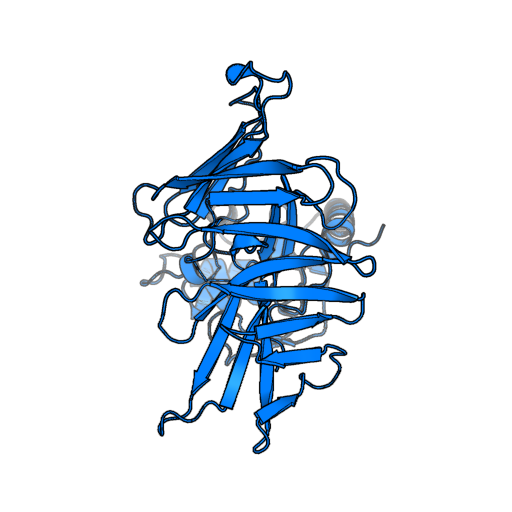GLY A CA 1
ATOM 2091 C C . GLY A 1 281 ? 18.302 -11.395 -16.641 1.00 83.56 281 GLY A C 1
ATOM 2092 O O . GLY A 1 281 ? 18.547 -10.193 -16.655 1.00 83.56 281 GLY A O 1
ATOM 2093 N N . SER A 1 282 ? 18.418 -12.135 -15.536 1.00 82.38 282 SER A N 1
ATOM 2094 C CA . SER A 1 282 ? 18.867 -11.618 -14.237 1.00 82.38 282 SER A CA 1
ATOM 2095 C C . SER A 1 282 ? 20.380 -11.464 -14.091 1.00 82.38 282 SER A C 1
ATOM 2097 O O . SER A 1 282 ? 20.826 -10.960 -13.060 1.00 82.38 282 SER A O 1
ATOM 2099 N N . SER A 1 283 ? 21.176 -11.905 -15.070 1.00 84.69 283 SER A N 1
ATOM 2100 C CA . SER A 1 283 ? 22.620 -11.678 -15.068 1.00 84.69 283 SER A CA 1
ATOM 2101 C C . SER A 1 283 ? 22.905 -10.182 -15.004 1.00 84.69 283 SER A C 1
ATOM 2103 O O . SER A 1 283 ? 22.196 -9.370 -15.602 1.00 84.69 283 SER A O 1
ATOM 2105 N N . ILE A 1 284 ? 23.940 -9.820 -14.253 1.00 87.31 284 ILE A N 1
ATOM 2106 C CA . ILE A 1 284 ? 24.310 -8.433 -13.998 1.00 87.31 284 ILE A CA 1
ATOM 2107 C C . ILE A 1 284 ? 25.529 -8.074 -14.840 1.00 87.31 284 ILE A C 1
ATOM 2109 O O . ILE A 1 284 ? 26.569 -8.734 -14.761 1.00 87.31 284 ILE A O 1
ATOM 2113 N N . LEU A 1 285 ? 25.385 -7.010 -15.622 1.00 90.38 285 LEU A N 1
ATOM 2114 C CA . LEU A 1 285 ? 26.364 -6.466 -16.553 1.00 90.38 285 LEU A CA 1
ATOM 2115 C C . LEU A 1 285 ? 26.800 -5.060 -16.113 1.00 90.38 285 LEU A C 1
ATOM 2117 O O . LEU A 1 285 ? 26.088 -4.384 -15.368 1.00 90.38 285 LEU A O 1
ATOM 2121 N N . THR A 1 286 ? 27.964 -4.611 -16.580 1.00 91.00 286 THR A N 1
ATOM 2122 C CA . THR A 1 286 ? 28.486 -3.263 -16.318 1.00 91.00 286 THR A CA 1
ATOM 2123 C C . THR A 1 286 ? 29.356 -2.734 -17.461 1.00 91.00 286 THR A C 1
ATOM 2125 O O . THR A 1 286 ? 29.945 -3.507 -18.213 1.00 91.00 286 THR A O 1
ATOM 2128 N N . ASP A 1 287 ? 29.504 -1.415 -17.554 1.00 90.25 287 ASP A N 1
ATOM 2129 C CA . ASP A 1 287 ? 30.557 -0.721 -18.316 1.00 90.25 287 ASP A CA 1
ATOM 2130 C C . ASP A 1 287 ? 31.707 -0.217 -17.415 1.00 90.25 287 ASP A C 1
ATOM 2132 O O . ASP A 1 287 ? 32.631 0.439 -17.894 1.00 90.25 287 ASP A O 1
ATOM 2136 N N . GLY A 1 288 ? 31.650 -0.502 -16.108 1.00 86.25 288 GLY A N 1
ATOM 2137 C CA . GLY A 1 288 ? 32.552 0.024 -15.080 1.00 86.25 288 GLY A CA 1
ATOM 2138 C C . GLY A 1 288 ? 32.043 1.276 -14.351 1.00 86.25 288 GLY A C 1
ATOM 2139 O O . GLY A 1 288 ? 32.642 1.663 -13.348 1.00 86.25 288 GLY A O 1
ATOM 2140 N N . THR A 1 289 ? 30.945 1.883 -14.808 1.00 86.19 289 THR A N 1
ATOM 2141 C CA . THR A 1 289 ? 30.281 3.045 -14.188 1.00 86.19 289 THR A CA 1
ATOM 2142 C C . THR A 1 289 ? 28.839 2.717 -13.799 1.00 86.19 289 THR A C 1
ATOM 2144 O O . THR A 1 289 ? 28.431 2.947 -12.663 1.00 86.19 289 THR A O 1
ATOM 2147 N N . TRP A 1 290 ? 28.078 2.162 -14.734 1.00 87.81 290 TRP A N 1
ATOM 2148 C CA . TRP A 1 290 ? 26.694 1.742 -14.596 1.00 87.81 290 TRP A CA 1
ATOM 2149 C C . TRP A 1 290 ? 26.600 0.228 -14.466 1.00 87.81 290 TRP A C 1
ATOM 2151 O O . TRP A 1 290 ? 27.428 -0.522 -14.985 1.00 87.81 290 TRP A O 1
ATOM 2161 N N . VAL A 1 291 ? 25.562 -0.227 -13.774 1.00 87.50 291 VAL A N 1
ATOM 2162 C CA . VAL A 1 291 ? 25.245 -1.643 -13.598 1.00 87.50 291 VAL A CA 1
ATOM 2163 C C . VAL A 1 291 ? 23.811 -1.865 -14.055 1.00 87.50 291 VAL A C 1
ATOM 2165 O O . VAL A 1 291 ? 22.922 -1.092 -13.703 1.00 87.50 291 VAL A O 1
ATOM 2168 N N . TRP A 1 292 ? 23.579 -2.909 -14.843 1.00 89.25 292 TRP A N 1
ATOM 2169 C CA . TRP A 1 292 ? 22.256 -3.237 -15.372 1.00 89.25 292 TRP A CA 1
ATOM 2170 C C . TRP A 1 292 ? 22.050 -4.744 -15.492 1.00 89.25 292 TRP A C 1
ATOM 2172 O O . TRP A 1 292 ? 22.981 -5.538 -15.368 1.00 89.25 292 TRP A O 1
ATOM 2182 N N . ARG A 1 293 ? 20.803 -5.143 -15.741 1.00 88.75 293 ARG A N 1
ATOM 2183 C CA . ARG A 1 293 ? 20.447 -6.527 -16.054 1.00 88.75 293 ARG A CA 1
ATOM 2184 C C . ARG A 1 293 ? 20.610 -6.840 -17.526 1.00 88.75 293 ARG A C 1
ATOM 2186 O O . ARG A 1 293 ? 20.301 -6.009 -18.374 1.00 88.75 293 ARG A O 1
ATOM 2193 N N . GLN A 1 294 ? 20.975 -8.078 -17.822 1.00 89.88 294 GLN A N 1
ATOM 2194 C CA . GLN A 1 294 ? 21.099 -8.574 -19.186 1.00 89.88 294 GLN A CA 1
ATOM 2195 C C . GLN A 1 294 ? 19.806 -8.449 -19.994 1.00 89.88 294 GLN A C 1
ATOM 2197 O O . GLN A 1 294 ? 19.864 -8.168 -21.185 1.00 89.88 294 GLN A O 1
ATOM 2202 N N . ASP A 1 295 ? 18.632 -8.600 -19.381 1.00 89.81 295 ASP A N 1
ATOM 2203 C CA . ASP A 1 295 ? 17.379 -8.401 -20.111 1.00 89.81 295 ASP A CA 1
ATOM 2204 C C . ASP A 1 295 ? 17.016 -6.936 -20.387 1.00 89.81 295 ASP A C 1
ATOM 2206 O O . ASP A 1 295 ? 16.064 -6.682 -21.123 1.00 89.81 295 ASP A O 1
ATOM 2210 N N . LEU A 1 296 ? 17.768 -5.948 -19.894 1.00 90.62 296 LEU A N 1
ATOM 2211 C CA . LEU A 1 296 ? 17.498 -4.542 -20.200 1.00 90.62 296 LEU A CA 1
ATOM 2212 C C . LEU A 1 296 ? 17.594 -4.251 -21.708 1.00 90.62 296 LEU A C 1
ATOM 2214 O O . LEU A 1 296 ? 16.740 -3.547 -22.248 1.00 90.62 296 LEU A O 1
ATOM 2218 N N . SER A 1 297 ? 18.570 -4.844 -22.405 1.00 92.56 297 SER A N 1
ATOM 2219 C CA . SER A 1 297 ? 18.733 -4.701 -23.861 1.00 92.56 297 SER A CA 1
ATOM 2220 C C . SER A 1 297 ? 17.506 -5.200 -24.628 1.00 92.56 297 SER A C 1
ATOM 2222 O O . SER A 1 297 ? 17.053 -4.556 -25.578 1.00 92.56 297 SER A O 1
ATOM 2224 N N . PHE A 1 298 ? 16.910 -6.308 -24.174 1.00 91.25 298 PHE A N 1
ATOM 2225 C CA . PHE A 1 298 ? 15.678 -6.853 -24.728 1.00 91.25 298 PHE A CA 1
ATOM 2226 C C . PHE A 1 298 ? 14.531 -5.844 -24.609 1.00 91.25 298 PHE A C 1
ATOM 2228 O O . PHE A 1 298 ? 13.810 -5.633 -25.585 1.00 91.25 298 PHE A O 1
ATOM 2235 N N . HIS A 1 299 ? 14.368 -5.191 -23.456 1.00 89.38 299 HIS A N 1
ATOM 2236 C CA . HIS A 1 299 ? 13.271 -4.244 -23.263 1.00 89.38 299 HIS A CA 1
ATOM 2237 C C . HIS A 1 299 ? 13.464 -2.952 -24.071 1.00 89.38 299 HIS A C 1
ATOM 2239 O O . HIS A 1 299 ? 12.512 -2.477 -24.687 1.00 89.38 299 HIS A O 1
ATOM 2245 N N . VAL A 1 300 ? 14.690 -2.425 -24.159 1.00 90.62 300 VAL A N 1
ATOM 2246 C CA . VAL A 1 300 ? 15.003 -1.275 -25.032 1.00 90.62 300 VAL A CA 1
ATOM 2247 C C . VAL A 1 300 ? 14.664 -1.600 -26.486 1.00 90.62 300 VAL A C 1
ATOM 2249 O O . VAL A 1 300 ? 13.988 -0.825 -27.158 1.00 90.62 300 VAL A O 1
ATOM 2252 N N . LYS A 1 301 ? 15.065 -2.784 -26.956 1.00 90.19 301 LYS A N 1
ATOM 2253 C CA . LYS A 1 301 ? 14.888 -3.197 -28.349 1.00 90.19 301 LYS A CA 1
ATOM 2254 C C . LYS A 1 301 ? 13.434 -3.475 -28.735 1.00 90.19 301 LYS A C 1
ATOM 2256 O O . LYS A 1 301 ? 13.031 -3.141 -29.845 1.00 90.19 301 LYS A O 1
ATOM 2261 N N . ASN 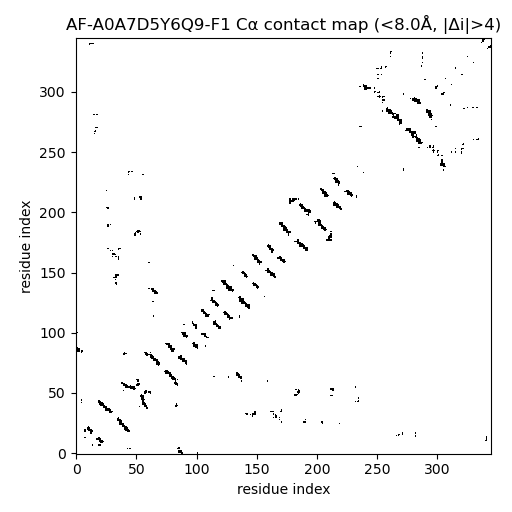A 1 302 ? 12.664 -4.122 -27.860 1.00 89.12 302 ASN A N 1
ATOM 2262 C CA . ASN A 1 302 ? 11.304 -4.574 -28.184 1.00 89.12 302 ASN A CA 1
ATOM 2263 C C . ASN A 1 302 ? 10.212 -3.589 -27.747 1.00 89.12 302 ASN A C 1
ATOM 2265 O O . ASN A 1 302 ? 9.134 -3.596 -28.335 1.00 89.12 302 ASN A O 1
ATOM 2269 N N . TYR A 1 303 ? 10.486 -2.751 -26.743 1.00 88.75 303 TYR A N 1
ATOM 2270 C CA . TYR A 1 303 ? 9.507 -1.833 -26.152 1.00 88.75 303 TYR A CA 1
ATOM 2271 C C . TYR A 1 303 ? 9.944 -0.369 -26.178 1.00 88.75 303 TYR A C 1
ATOM 2273 O O . TYR A 1 303 ? 9.280 0.468 -25.580 1.00 88.75 303 TYR A O 1
ATOM 2281 N N . HIS A 1 304 ? 11.055 -0.029 -26.837 1.00 89.00 304 HIS A N 1
ATOM 2282 C CA . HIS A 1 304 ? 11.574 1.346 -26.876 1.00 89.00 304 HIS A CA 1
ATOM 2283 C C . HIS A 1 304 ? 11.760 1.949 -25.481 1.00 89.00 304 HIS A C 1
ATOM 2285 O O . HIS A 1 304 ? 11.582 3.158 -25.302 1.00 89.00 304 HIS A O 1
ATOM 2291 N N . LEU A 1 305 ? 12.109 1.098 -24.510 1.00 87.50 305 LEU A N 1
ATOM 2292 C CA . LEU A 1 305 ? 12.256 1.478 -23.113 1.00 87.50 305 LEU A CA 1
ATOM 2293 C C . LEU A 1 305 ? 13.235 2.650 -22.986 1.00 87.50 305 LEU A C 1
ATOM 2295 O O . LEU A 1 305 ? 14.385 2.563 -23.418 1.00 87.50 305 LEU A O 1
ATOM 2299 N N . GLU A 1 306 ? 12.758 3.750 -22.421 1.00 85.88 306 GLU A N 1
ATOM 2300 C CA . GLU A 1 306 ? 13.553 4.927 -22.112 1.00 85.88 306 GLU A CA 1
ATOM 2301 C C . GLU A 1 306 ? 14.479 4.627 -20.933 1.00 85.88 306 GLU A C 1
ATOM 2303 O O . GLU A 1 306 ? 14.054 4.134 -19.887 1.00 85.88 306 GLU A O 1
ATOM 2308 N N . LEU A 1 307 ? 15.765 4.909 -21.127 1.00 85.44 307 LEU A N 1
ATOM 2309 C CA . LEU A 1 307 ? 16.781 4.810 -20.087 1.00 85.44 307 LEU A CA 1
ATOM 2310 C C . LEU A 1 307 ? 17.075 6.192 -19.512 1.00 85.44 307 LEU A C 1
ATOM 2312 O O . LEU A 1 307 ? 16.750 7.212 -20.119 1.00 85.44 307 LEU A O 1
ATOM 2316 N N . ASP A 1 308 ? 17.759 6.214 -18.371 1.00 83.94 308 ASP A N 1
ATOM 2317 C CA . ASP A 1 308 ? 18.288 7.448 -17.799 1.00 83.94 308 ASP A CA 1
ATOM 2318 C C . ASP A 1 308 ? 19.169 8.191 -18.823 1.00 83.94 308 ASP A C 1
ATOM 2320 O O . ASP A 1 308 ? 20.067 7.606 -19.443 1.00 83.94 308 ASP A O 1
ATOM 2324 N N . GLY A 1 309 ? 18.903 9.488 -19.002 1.00 81.44 309 GLY A N 1
ATOM 2325 C CA . GLY A 1 309 ? 19.621 10.336 -19.950 1.00 81.44 309 GLY A CA 1
ATOM 2326 C C . GLY A 1 309 ? 21.125 10.397 -19.679 1.00 81.44 309 GLY A C 1
ATOM 2327 O O . GLY A 1 309 ? 21.902 10.404 -20.634 1.00 81.44 309 GLY A O 1
ATOM 2328 N N . ASP A 1 310 ? 21.545 10.348 -18.412 1.00 85.00 310 ASP A N 1
ATOM 2329 C CA . ASP A 1 310 ? 22.961 10.360 -18.033 1.00 85.00 310 ASP A CA 1
ATOM 2330 C C . ASP A 1 310 ? 23.659 9.057 -18.453 1.00 85.00 310 ASP A C 1
ATOM 2332 O O . ASP A 1 310 ? 24.811 9.073 -18.900 1.00 85.00 310 ASP A O 1
ATOM 2336 N N . CYS A 1 311 ? 22.952 7.924 -18.367 1.00 86.50 311 CYS A N 1
ATOM 2337 C CA . CYS A 1 311 ? 23.445 6.626 -18.830 1.00 86.50 311 CYS A CA 1
ATOM 2338 C C . CYS A 1 311 ? 23.611 6.616 -20.358 1.00 86.50 311 CYS A C 1
ATOM 2340 O O . CYS A 1 311 ? 24.664 6.229 -20.872 1.00 86.50 311 CYS A O 1
ATOM 2342 N N . VAL A 1 312 ? 22.618 7.124 -21.096 1.00 88.25 312 VAL A N 1
ATOM 2343 C CA . VAL A 1 312 ? 22.688 7.216 -22.565 1.00 88.25 312 VAL A CA 1
ATOM 2344 C C . VAL A 1 312 ? 23.791 8.180 -23.008 1.00 88.25 312 VAL A C 1
ATOM 2346 O O . VAL A 1 312 ? 24.560 7.856 -23.914 1.00 88.25 312 VAL A O 1
ATOM 2349 N N . GLU A 1 313 ? 23.931 9.340 -22.360 1.00 88.69 313 GLU A N 1
ATOM 2350 C CA . GLU A 1 313 ? 24.998 10.297 -22.668 1.00 88.69 313 GLU A CA 1
ATOM 2351 C C . GLU A 1 313 ? 26.387 9.703 -22.381 1.00 88.69 313 GLU A C 1
ATOM 2353 O O . GLU A 1 313 ? 27.339 9.939 -23.132 1.00 88.69 313 GLU A O 1
ATOM 2358 N N . HIS A 1 314 ? 26.520 8.898 -21.323 1.00 90.44 314 HIS A N 1
ATOM 2359 C CA . HIS A 1 314 ? 27.748 8.165 -21.025 1.00 90.44 314 HIS A CA 1
ATOM 2360 C C . HIS A 1 314 ? 28.091 7.151 -22.128 1.00 90.44 314 HIS A C 1
ATOM 2362 O O . HIS A 1 314 ? 29.209 7.176 -22.654 1.00 90.44 314 HIS A O 1
ATOM 2368 N N . ALA A 1 315 ? 27.124 6.333 -22.552 1.00 89.88 315 ALA A N 1
ATOM 2369 C CA . ALA A 1 315 ? 27.300 5.386 -23.652 1.00 89.88 315 ALA A CA 1
ATOM 2370 C C . ALA A 1 315 ? 27.694 6.096 -24.962 1.00 89.88 315 ALA A C 1
ATOM 2372 O O . ALA A 1 315 ? 28.624 5.669 -25.651 1.00 89.88 315 ALA A O 1
ATOM 2373 N N . MET A 1 316 ? 27.066 7.238 -25.266 1.00 90.81 316 MET A N 1
ATOM 2374 C CA . MET A 1 316 ? 27.412 8.079 -26.417 1.00 90.81 316 MET A CA 1
ATOM 2375 C C . MET A 1 316 ? 28.843 8.625 -26.337 1.00 90.81 316 MET A C 1
ATOM 2377 O O . MET A 1 316 ? 29.568 8.594 -27.331 1.00 90.81 316 MET A O 1
ATOM 2381 N N . LYS A 1 317 ? 29.291 9.093 -25.162 1.00 92.62 317 LYS A N 1
ATOM 2382 C CA . LYS A 1 317 ? 30.675 9.566 -24.950 1.00 92.62 317 LYS A CA 1
ATOM 2383 C C . LYS A 1 317 ? 31.708 8.464 -25.180 1.00 92.62 317 LYS A C 1
ATOM 2385 O O . LYS A 1 317 ? 32.814 8.759 -25.630 1.00 92.62 317 LYS A O 1
ATOM 2390 N N . MET A 1 318 ? 31.344 7.214 -24.907 1.00 89.56 318 MET A N 1
ATOM 2391 C CA . MET A 1 318 ? 32.163 6.036 -25.199 1.00 89.56 318 MET A CA 1
ATOM 2392 C C . MET A 1 318 ? 31.961 5.487 -26.615 1.00 89.56 318 MET A C 1
ATOM 2394 O O . MET A 1 318 ? 32.529 4.454 -26.961 1.00 89.56 318 MET A O 1
ATOM 2398 N N . ASN A 1 319 ? 31.175 6.171 -27.452 1.00 92.12 319 ASN A N 1
ATOM 2399 C CA . ASN A 1 319 ? 30.852 5.746 -28.810 1.00 92.12 319 ASN A CA 1
ATOM 2400 C C . ASN A 1 319 ? 30.279 4.314 -28.850 1.00 92.12 319 ASN A C 1
ATOM 2402 O O . ASN A 1 319 ? 30.638 3.521 -29.722 1.00 92.12 319 ASN A O 1
ATOM 2406 N N . PHE A 1 320 ? 29.435 3.983 -27.865 1.00 91.19 320 PHE A N 1
ATOM 2407 C CA . PHE A 1 320 ? 28.794 2.676 -27.689 1.00 91.19 320 PHE A CA 1
ATOM 2408 C C . PHE A 1 320 ? 29.776 1.493 -27.637 1.00 91.19 320 PHE A C 1
ATOM 2410 O O . PHE A 1 320 ? 29.423 0.369 -27.987 1.00 91.19 320 PHE A O 1
ATOM 2417 N N . ALA A 1 321 ? 31.009 1.729 -27.180 1.00 91.50 321 ALA A N 1
ATOM 2418 C CA . ALA A 1 321 ? 32.026 0.700 -27.015 1.00 91.50 321 ALA A CA 1
ATOM 2419 C C . ALA A 1 321 ? 32.564 0.707 -25.581 1.00 91.50 321 ALA A C 1
ATOM 2421 O O . ALA A 1 321 ? 33.149 1.692 -25.130 1.00 91.50 321 ALA A O 1
ATOM 2422 N N . ILE A 1 322 ? 32.378 -0.403 -24.867 1.00 89.81 322 ILE A N 1
ATOM 2423 C CA . ILE A 1 322 ? 32.865 -0.550 -23.493 1.00 89.81 322 ILE A CA 1
ATOM 2424 C C . ILE A 1 322 ? 34.384 -0.793 -23.526 1.00 89.81 322 ILE A C 1
ATOM 2426 O O . ILE A 1 322 ? 34.837 -1.715 -24.213 1.00 89.81 322 ILE A O 1
ATOM 2430 N N . PRO A 1 323 ? 35.193 0.030 -22.833 1.00 81.62 323 PRO A N 1
ATOM 2431 C CA . PRO A 1 323 ? 36.639 -0.154 -22.786 1.00 81.62 323 PRO A CA 1
ATOM 2432 C C . PRO A 1 323 ? 37.019 -1.427 -22.018 1.00 81.62 323 PRO A C 1
ATOM 2434 O O . PRO A 1 323 ? 36.277 -1.894 -21.155 1.00 81.62 323 PRO A O 1
ATOM 2437 N N . GLU A 1 324 ? 38.204 -1.980 -22.305 1.00 78.38 324 GLU A N 1
ATOM 2438 C CA . GLU A 1 324 ? 38.707 -3.131 -21.549 1.00 78.38 324 GLU A CA 1
ATOM 2439 C C . GLU A 1 324 ? 38.825 -2.782 -20.055 1.00 78.38 324 GLU A C 1
ATOM 2441 O O . GLU A 1 324 ? 39.447 -1.773 -19.702 1.00 78.38 324 GLU A O 1
ATOM 2446 N N . PRO A 1 325 ? 38.243 -3.602 -19.170 1.00 76.06 325 PRO A N 1
ATOM 2447 C CA . PRO A 1 325 ? 38.173 -3.266 -17.763 1.00 76.06 325 PRO A CA 1
ATOM 2448 C C . PRO A 1 325 ? 39.488 -3.512 -17.030 1.00 76.06 325 PRO A C 1
ATOM 2450 O O . PRO A 1 325 ? 40.213 -4.476 -17.286 1.00 76.06 325 PRO A O 1
ATOM 2453 N N . ASP A 1 326 ? 39.736 -2.694 -16.010 1.00 79.50 326 ASP A N 1
ATOM 2454 C CA . ASP A 1 326 ? 40.697 -3.038 -14.970 1.00 79.50 326 ASP A CA 1
ATOM 2455 C C . ASP A 1 326 ? 40.111 -4.123 -14.048 1.00 79.50 326 ASP A C 1
ATOM 2457 O O . ASP A 1 326 ? 39.084 -3.934 -13.390 1.00 79.50 326 ASP A O 1
ATOM 2461 N N . HIS A 1 327 ? 40.805 -5.258 -13.961 1.00 76.50 327 HIS A N 1
ATOM 2462 C CA . HIS A 1 327 ? 40.380 -6.419 -13.180 1.00 76.50 327 HIS A CA 1
ATOM 2463 C C . HIS A 1 327 ? 40.207 -6.105 -11.684 1.00 76.50 327 HIS A C 1
ATOM 2465 O O . HIS A 1 327 ? 39.355 -6.699 -11.025 1.00 76.50 327 HIS A O 1
ATOM 2471 N N . SER A 1 328 ? 40.989 -5.170 -11.126 1.00 77.50 328 SER A N 1
ATOM 2472 C CA . SER A 1 328 ? 40.871 -4.812 -9.706 1.00 77.50 328 SER A CA 1
ATOM 2473 C C . SER A 1 328 ? 39.597 -4.015 -9.405 1.00 77.50 328 SER A C 1
ATOM 2475 O O . SER A 1 328 ? 38.937 -4.259 -8.394 1.00 77.50 328 SER A O 1
ATOM 2477 N N . SER A 1 329 ? 39.205 -3.142 -10.333 1.00 79.12 329 SER A N 1
ATOM 2478 C CA . SER A 1 329 ? 37.984 -2.341 -10.254 1.00 79.12 329 SER A CA 1
ATOM 2479 C C . SER A 1 329 ? 36.721 -3.200 -10.394 1.00 79.12 329 SER A C 1
ATOM 2481 O O . SER A 1 329 ? 35.767 -3.017 -9.639 1.00 79.12 329 SER A O 1
ATOM 2483 N N . LEU A 1 330 ? 36.734 -4.204 -11.281 1.00 80.25 330 LEU A N 1
ATOM 2484 C CA . LEU A 1 330 ? 35.610 -5.138 -11.436 1.00 80.25 330 LEU A CA 1
ATOM 2485 C C . LEU A 1 330 ? 35.354 -5.986 -10.191 1.00 80.25 330 LEU A C 1
ATOM 2487 O O . LEU A 1 330 ? 34.202 -6.199 -9.826 1.00 80.25 330 LEU A O 1
ATOM 2491 N N . LEU A 1 331 ? 36.410 -6.462 -9.525 1.00 80.94 331 LEU A N 1
ATOM 2492 C CA . LEU A 1 331 ? 36.262 -7.251 -8.299 1.00 80.94 331 LEU A CA 1
ATOM 2493 C C . LEU A 1 331 ? 35.638 -6.428 -7.165 1.00 80.94 331 LEU A C 1
ATOM 2495 O O . LEU A 1 331 ? 34.814 -6.948 -6.416 1.00 80.94 331 LEU A O 1
ATOM 2499 N N . ALA A 1 332 ? 36.002 -5.147 -7.055 1.00 81.12 332 ALA A N 1
ATOM 2500 C CA . ALA A 1 332 ? 35.403 -4.245 -6.076 1.00 81.12 332 ALA A CA 1
ATOM 2501 C C . ALA A 1 332 ? 33.917 -3.985 -6.375 1.00 81.12 332 ALA A C 1
ATOM 2503 O O . ALA A 1 332 ? 33.093 -4.032 -5.465 1.00 81.12 332 ALA A O 1
ATOM 2504 N N . LEU A 1 333 ? 33.569 -3.766 -7.648 1.00 80.25 333 LEU A N 1
ATOM 2505 C CA . LEU A 1 333 ? 32.179 -3.599 -8.079 1.00 80.25 333 LEU A CA 1
ATOM 2506 C C . LEU A 1 333 ? 31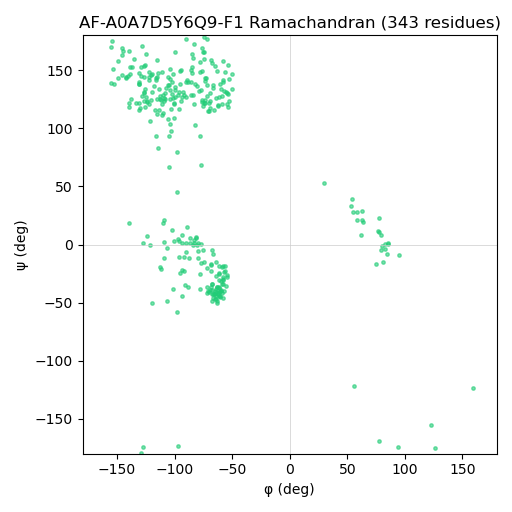.350 -4.866 -7.844 1.00 80.25 333 LEU A C 1
ATOM 2508 O O . LEU A 1 333 ? 30.250 -4.777 -7.308 1.00 80.25 333 LEU A O 1
ATOM 2512 N N . ALA A 1 334 ? 31.884 -6.045 -8.169 1.00 79.62 334 ALA A N 1
ATOM 2513 C CA . ALA A 1 334 ? 31.203 -7.314 -7.929 1.00 79.62 334 ALA A CA 1
ATOM 2514 C C . ALA A 1 334 ? 30.892 -7.534 -6.437 1.00 79.62 334 ALA A C 1
ATOM 2516 O O . ALA A 1 334 ? 29.795 -7.978 -6.111 1.00 79.62 334 ALA A O 1
ATOM 2517 N N . ASP A 1 335 ? 31.810 -7.183 -5.525 1.00 80.12 335 ASP A N 1
ATOM 2518 C CA . ASP A 1 335 ? 31.571 -7.288 -4.075 1.00 80.12 335 ASP A CA 1
ATOM 2519 C C . ASP A 1 335 ? 30.456 -6.343 -3.596 1.00 80.12 335 ASP A C 1
ATOM 2521 O O . ASP A 1 335 ? 29.620 -6.737 -2.784 1.00 80.12 335 ASP A O 1
ATOM 2525 N N . ILE A 1 336 ? 30.398 -5.114 -4.123 1.00 79.06 336 ILE A N 1
ATOM 2526 C CA . ILE A 1 336 ? 29.318 -4.159 -3.821 1.00 79.06 336 ILE A CA 1
ATOM 2527 C C . ILE A 1 336 ? 27.975 -4.710 -4.311 1.00 79.06 336 ILE A C 1
ATOM 2529 O O . ILE A 1 336 ? 27.021 -4.797 -3.537 1.00 79.06 336 ILE A O 1
ATOM 2533 N N . VAL A 1 337 ? 27.917 -5.150 -5.570 1.00 73.44 337 VAL A N 1
ATOM 2534 C CA . VAL A 1 337 ? 26.693 -5.680 -6.187 1.00 73.44 337 VAL A CA 1
ATOM 2535 C C . VAL A 1 337 ? 26.203 -6.932 -5.459 1.00 73.44 337 VAL A C 1
ATOM 2537 O O . VAL A 1 337 ? 25.011 -7.054 -5.196 1.00 73.44 337 VAL A O 1
ATOM 2540 N N . LEU A 1 338 ? 27.091 -7.852 -5.070 1.00 71.75 338 LEU A N 1
ATOM 2541 C CA . LEU A 1 338 ? 26.708 -9.058 -4.325 1.00 71.75 338 LEU A CA 1
ATOM 2542 C C . LEU A 1 338 ? 26.060 -8.730 -2.971 1.00 71.75 338 LEU A C 1
ATOM 2544 O O . LEU A 1 338 ? 25.101 -9.399 -2.578 1.00 71.75 338 LEU A O 1
ATOM 2548 N N . ARG A 1 339 ? 26.538 -7.693 -2.272 1.00 69.44 339 ARG A N 1
ATOM 2549 C CA . ARG A 1 339 ? 25.940 -7.247 -1.002 1.00 69.44 339 ARG A CA 1
ATOM 2550 C C . ARG A 1 339 ? 24.550 -6.655 -1.204 1.00 69.44 339 ARG A C 1
ATOM 2552 O O . ARG A 1 339 ? 23.653 -6.952 -0.419 1.00 69.44 339 ARG A O 1
ATOM 2559 N N . GLU A 1 340 ? 24.369 -5.836 -2.236 1.00 65.25 340 GLU A N 1
ATOM 2560 C CA . GLU A 1 340 ? 23.098 -5.149 -2.491 1.00 65.25 340 GLU A CA 1
ATOM 2561 C C . GLU A 1 340 ? 22.033 -6.056 -3.121 1.00 65.25 340 GLU A C 1
ATOM 2563 O O . GLU A 1 340 ? 20.862 -5.967 -2.756 1.00 65.25 340 GLU A O 1
ATOM 2568 N N . VAL A 1 341 ? 22.425 -6.950 -4.034 1.00 55.78 341 VAL A N 1
ATOM 2569 C CA . VAL A 1 341 ? 21.496 -7.785 -4.815 1.00 55.78 341 VAL A CA 1
ATOM 2570 C C . VAL A 1 341 ? 21.151 -9.097 -4.110 1.00 55.78 341 VAL A C 1
ATOM 2572 O O . VAL A 1 341 ? 20.016 -9.553 -4.208 1.00 55.78 341 VAL A O 1
ATOM 2575 N N . LEU A 1 342 ? 22.097 -9.723 -3.397 1.00 54.47 342 LEU A N 1
ATOM 2576 C CA . LEU A 1 342 ? 21.874 -11.034 -2.763 1.00 54.47 342 LEU A CA 1
ATOM 2577 C C . LEU A 1 342 ? 21.714 -10.969 -1.240 1.00 54.47 342 LEU A C 1
ATOM 2579 O O . LEU A 1 342 ? 21.494 -12.005 -0.613 1.00 54.47 342 LEU A O 1
ATOM 2583 N N . GLY A 1 343 ? 21.852 -9.788 -0.628 1.00 48.78 343 GLY A N 1
ATOM 2584 C CA . GLY A 1 343 ? 21.741 -9.623 0.826 1.00 48.78 343 GLY A CA 1
ATOM 2585 C C . GLY A 1 343 ? 22.738 -10.476 1.621 1.00 48.78 343 GLY A C 1
ATOM 2586 O O . GLY A 1 343 ? 22.492 -10.781 2.787 1.00 48.78 343 GLY A O 1
ATOM 2587 N N . MET A 1 344 ? 23.840 -10.907 0.997 1.00 39.78 344 MET A N 1
ATOM 2588 C CA . MET A 1 344 ? 24.856 -11.741 1.633 1.00 39.78 344 MET A CA 1
ATOM 2589 C C . MET A 1 344 ? 25.751 -10.876 2.529 1.00 39.78 344 MET A C 1
ATOM 2591 O O . MET A 1 344 ? 26.737 -10.296 2.074 1.00 39.78 344 MET A O 1
ATOM 2595 N N . GLY A 1 345 ? 25.382 -10.803 3.809 1.00 35.31 345 GLY A N 1
ATOM 2596 C CA . GLY A 1 345 ? 26.161 -10.246 4.916 1.00 35.31 345 GLY A CA 1
ATOM 2597 C C . GLY A 1 345 ? 26.167 -11.182 6.115 1.00 35.31 345 GLY A C 1
ATOM 259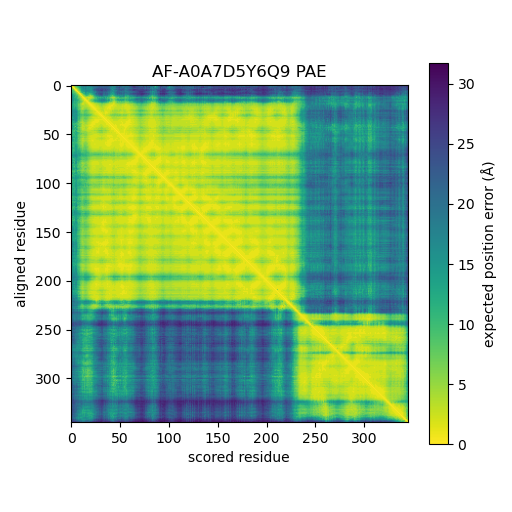8 O O . GLY A 1 345 ? 25.159 -11.894 6.317 1.00 35.31 345 GLY A O 1
#

Nearest PDB structures (foldseek):
  7q97-assembly1_B  TM=8.192E-01  e=5.604E-09  Pseudomonas protegens Pf-5
  7pq5-assembly1_L  TM=6.959E-01  e=1.428E-08  Photorhabdus laumondii subsp. laumondii TTO1
  8h8b-assembly1_A  TM=6.021E-01  e=2.666E-06  Vibrio parahaemolyticus RIMD 2210633
  6kk9-assembly2_B  TM=2.709E-01  e=7.800E-03  Borreliella burgdorferi
  3ec5-assembly1_A  TM=2.612E-01  e=9.721E-03  Borreliella burgdorferi

InterPro domains:
  IPR045351 Domain of unknown function DUF6531 [PF20148] (17-90)

Mean predicted aligned error: 11.2 Å

Radius of gyration: 23.43 Å; Cα contacts (8 Å, |Δi|>4): 756; chains: 1; bounding box: 66×47×59 Å